Protein AF-A0A3D4PPM3-F1 (afdb_monomer_lite)

Radius of gyration: 25.06 Å; chains: 1; bounding box: 56×30×67 Å

Structure (mmCIF, N/CA/C/O backbone):
data_AF-A0A3D4PPM3-F1
#
_entry.id   AF-A0A3D4PPM3-F1
#
loop_
_atom_site.group_PDB
_atom_site.id
_atom_site.type_symbol
_atom_site.label_atom_id
_atom_site.label_alt_id
_atom_site.label_comp_id
_atom_site.label_asym_id
_atom_site.label_entity_id
_atom_site.label_seq_id
_atom_site.pdbx_PDB_ins_code
_atom_site.Cartn_x
_atom_site.Cartn_y
_atom_site.Cartn_z
_atom_site.occupancy
_atom_site.B_iso_or_equiv
_atom_site.auth_seq_id
_atom_site.auth_comp_id
_atom_site.auth_asym_id
_atom_site.auth_atom_id
_atom_site.pdbx_PDB_model_num
ATOM 1 N N . MET A 1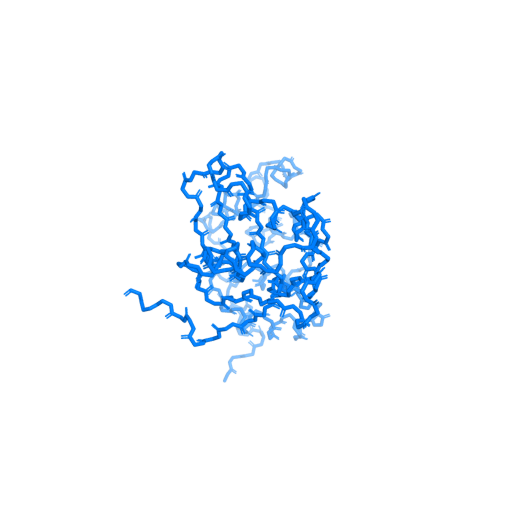 1 ? 7.663 2.655 31.058 1.00 52.50 1 MET A N 1
ATOM 2 C CA . MET A 1 1 ? 6.931 2.213 29.851 1.00 52.50 1 MET A CA 1
ATOM 3 C C . MET A 1 1 ? 5.603 1.652 30.307 1.00 52.50 1 MET A C 1
ATOM 5 O O . MET A 1 1 ? 5.653 0.804 31.192 1.00 52.50 1 MET A O 1
ATOM 9 N N . PRO A 1 2 ? 4.473 2.110 29.750 1.00 63.34 2 PRO A N 1
ATOM 10 C CA . PRO A 1 2 ? 3.166 1.651 30.188 1.00 63.34 2 PRO A CA 1
ATOM 11 C C . PRO A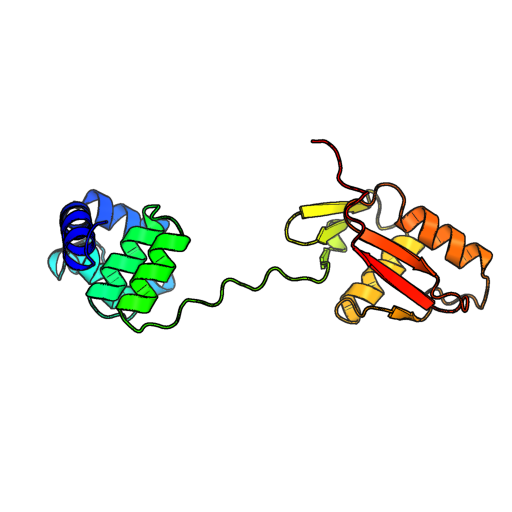 1 2 ? 2.948 0.165 29.858 1.00 63.34 2 PRO A C 1
ATOM 13 O O . PRO A 1 2 ? 3.463 -0.378 28.866 1.00 63.34 2 PRO A O 1
ATOM 16 N N . THR A 1 3 ? 2.237 -0.507 30.752 1.00 76.88 3 THR A N 1
ATOM 17 C CA . THR A 1 3 ? 1.795 -1.898 30.667 1.00 76.88 3 THR A CA 1
ATOM 18 C C . THR A 1 3 ? 0.697 -2.057 29.611 1.00 76.88 3 THR A C 1
ATOM 20 O O . THR A 1 3 ? 0.128 -1.083 29.126 1.00 76.88 3 THR A O 1
ATOM 23 N N . LEU A 1 4 ? 0.412 -3.303 29.208 1.00 73.12 4 LEU A N 1
ATOM 24 C CA . LEU A 1 4 ? -0.708 -3.581 28.297 1.00 73.12 4 LEU A CA 1
ATOM 25 C C . LEU A 1 4 ? -2.030 -3.088 28.905 1.00 73.12 4 LEU A C 1
ATOM 27 O O . LEU A 1 4 ? -2.843 -2.515 28.196 1.00 73.12 4 LEU A O 1
ATOM 31 N N . GLU A 1 5 ? -2.209 -3.265 30.214 1.00 77.19 5 GLU A N 1
ATOM 32 C CA . GLU A 1 5 ? -3.409 -2.836 30.931 1.00 77.19 5 GLU A CA 1
ATOM 33 C C . GLU A 1 5 ? -3.572 -1.314 30.936 1.00 77.19 5 GLU A C 1
ATOM 35 O O . GLU A 1 5 ? -4.668 -0.836 30.675 1.00 77.19 5 GLU A O 1
ATOM 40 N N . GLU A 1 6 ? -2.495 -0.551 31.145 1.00 77.94 6 GLU A N 1
ATOM 41 C CA . GLU A 1 6 ? -2.535 0.920 31.102 1.00 77.94 6 GLU A CA 1
ATOM 42 C C . GLU A 1 6 ? -2.904 1.446 29.708 1.00 77.94 6 GLU A C 1
ATOM 44 O O . GLU A 1 6 ? -3.752 2.327 29.594 1.00 77.94 6 GLU A O 1
ATOM 49 N N . ILE A 1 7 ? -2.340 0.854 28.648 1.00 71.12 7 ILE A N 1
ATOM 50 C CA . ILE A 1 7 ? -2.643 1.223 27.254 1.00 71.12 7 ILE A CA 1
ATOM 51 C C . ILE A 1 7 ? -4.093 0.861 26.905 1.00 71.12 7 ILE A C 1
ATOM 53 O O . ILE A 1 7 ? -4.840 1.683 26.375 1.00 71.12 7 ILE A O 1
ATOM 57 N N . LEU A 1 8 ? -4.525 -0.363 27.231 1.00 76.69 8 LEU A N 1
ATOM 58 C CA . LEU A 1 8 ? -5.908 -0.787 27.011 1.00 76.69 8 LEU A CA 1
ATOM 59 C C . LEU A 1 8 ? -6.885 0.099 27.788 1.00 76.69 8 LEU A C 1
ATOM 61 O O . LEU A 1 8 ? -7.959 0.411 27.279 1.00 76.69 8 LEU A O 1
ATOM 65 N N . TRP A 1 9 ? -6.520 0.526 28.996 1.00 77.81 9 TRP A N 1
ATOM 66 C CA . TRP A 1 9 ? -7.350 1.383 29.829 1.00 77.81 9 TRP A CA 1
ATOM 67 C C . TRP A 1 9 ? -7.496 2.799 29.271 1.00 77.81 9 TRP A C 1
ATOM 69 O O . TRP A 1 9 ? -8.619 3.294 29.164 1.00 77.81 9 TRP A O 1
ATOM 79 N N . GLU A 1 10 ? -6.393 3.416 28.846 1.00 78.62 10 GLU A N 1
ATOM 80 C CA . GLU A 1 10 ? -6.385 4.745 28.228 1.00 78.62 10 GLU A CA 1
ATOM 81 C C . GLU A 1 10 ? -7.255 4.781 26.963 1.00 78.62 10 GLU A C 1
ATOM 83 O O . GLU A 1 10 ? -8.150 5.621 26.823 1.00 78.62 10 GLU A O 1
ATOM 88 N N . HIS A 1 11 ? -7.064 3.813 26.065 1.00 75.06 11 HIS A N 1
ATOM 89 C CA . HIS A 1 11 ? -7.812 3.763 24.812 1.00 75.06 11 HIS A CA 1
ATOM 90 C C . HIS A 1 11 ? -9.283 3.378 25.011 1.00 75.06 11 HIS A C 1
ATOM 92 O O . HIS A 1 11 ? -10.157 3.882 24.302 1.00 75.06 11 HIS A O 1
ATOM 98 N N . ARG A 1 12 ? -9.600 2.553 26.015 1.00 70.75 12 ARG A N 1
ATOM 99 C CA . ARG A 1 12 ? -10.981 2.148 26.306 1.00 70.75 12 ARG A CA 1
ATOM 100 C C . ARG A 1 12 ? -11.887 3.331 26.633 1.00 70.75 12 ARG A C 1
ATOM 102 O O . ARG A 1 12 ? -13.048 3.302 26.232 1.00 70.75 12 ARG A O 1
ATOM 109 N N . TYR A 1 13 ? -11.394 4.357 27.325 1.00 74.25 13 TYR A N 1
ATOM 110 C CA . TYR A 1 13 ? -12.193 5.558 27.591 1.00 74.25 13 TYR A CA 1
ATOM 111 C C . TYR A 1 13 ? -12.474 6.363 26.326 1.00 74.25 13 TYR A C 1
ATOM 113 O O . TYR A 1 13 ? -13.606 6.794 26.114 1.00 74.25 13 TYR A O 1
ATOM 121 N N . ARG A 1 14 ? -11.478 6.501 25.446 1.00 75.31 14 ARG A N 1
ATOM 122 C CA . ARG A 1 14 ? -11.623 7.219 24.171 1.00 75.31 14 ARG A CA 1
ATOM 123 C C . ARG A 1 14 ? -12.673 6.583 23.253 1.00 75.31 14 ARG A C 1
ATOM 125 O O . ARG A 1 14 ? -13.369 7.277 22.516 1.00 75.31 14 ARG A O 1
ATOM 132 N N . PHE A 1 15 ? -12.837 5.265 23.331 1.00 81.94 15 PHE A N 1
ATOM 133 C CA . PHE A 1 15 ? -13.797 4.517 22.515 1.00 81.94 15 PHE A CA 1
ATOM 134 C C . PHE A 1 15 ? -15.213 4.429 23.112 1.00 81.94 15 PHE A C 1
ATOM 136 O O . PHE A 1 15 ? -16.078 3.769 22.533 1.00 81.94 15 PHE A O 1
ATOM 143 N N . GLN A 1 16 ? -15.492 5.105 24.231 1.00 80.00 16 GLN A N 1
ATOM 144 C CA . GLN A 1 16 ? -16.856 5.250 24.765 1.00 80.00 16 GLN A CA 1
ATOM 145 C C . GLN A 1 16 ? -17.619 6.449 24.186 1.00 80.00 16 GLN A C 1
ATOM 147 O O . GLN A 1 16 ? -18.813 6.578 24.446 1.00 80.00 16 GLN A O 1
ATOM 152 N N . ASP A 1 17 ? -16.952 7.313 23.421 1.00 84.25 17 ASP A N 1
ATOM 153 C CA . ASP A 1 17 ? -17.554 8.487 22.787 1.00 84.25 17 ASP A CA 1
ATOM 154 C C . ASP A 1 17 ? -18.359 8.097 21.523 1.00 84.25 17 ASP A C 1
ATOM 156 O O . ASP A 1 17 ? -17.816 7.404 20.652 1.00 84.25 17 ASP A O 1
ATOM 160 N N . PRO A 1 18 ? -19.629 8.538 21.372 1.00 86.75 18 PRO A N 1
ATOM 161 C CA . PRO A 1 18 ? -20.399 8.356 20.139 1.00 86.75 18 PRO A CA 1
ATOM 162 C C . PRO A 1 18 ? -19.710 8.888 18.873 1.00 86.75 18 PRO A C 1
ATOM 164 O O . PRO A 1 18 ? -19.947 8.359 17.782 1.00 86.75 18 PRO A O 1
ATOM 167 N N . ALA A 1 19 ? -18.852 9.907 18.996 1.00 87.75 19 ALA A N 1
ATOM 168 C CA . ALA A 1 19 ? -18.090 10.423 17.860 1.00 87.75 19 ALA A CA 1
ATOM 169 C C . ALA A 1 19 ? -17.120 9.364 17.310 1.00 87.75 19 ALA A C 1
ATOM 171 O O . ALA A 1 19 ? -17.094 9.124 16.103 1.00 87.75 19 ALA A O 1
ATOM 172 N N . SER A 1 20 ? -16.414 8.651 18.195 1.00 87.69 20 SER A N 1
ATOM 173 C CA . SER A 1 20 ? -15.528 7.541 17.824 1.00 87.69 20 SER A CA 1
ATOM 174 C C . SER A 1 20 ? -16.290 6.416 17.115 1.00 87.69 20 SER A C 1
ATOM 176 O O . SER A 1 20 ? -15.800 5.865 16.133 1.00 87.69 20 SER A O 1
ATOM 178 N N . ALA A 1 21 ? -17.508 6.093 17.565 1.00 89.75 21 ALA A N 1
ATOM 179 C CA . ALA A 1 21 ? -18.346 5.081 16.916 1.00 89.75 21 ALA A CA 1
ATOM 180 C C . ALA A 1 21 ? -18.790 5.495 15.512 1.00 89.75 21 ALA A C 1
ATOM 182 O O . ALA A 1 21 ? -18.781 4.672 14.598 1.00 89.75 21 ALA A O 1
ATOM 183 N N . SER A 1 22 ? -19.150 6.769 15.344 1.00 90.31 22 SER A N 1
ATOM 184 C CA . SER A 1 22 ? -19.522 7.320 14.042 1.00 90.31 22 SER A CA 1
ATOM 185 C C . SER A 1 22 ? -18.343 7.262 13.078 1.00 90.31 22 SER A C 1
ATOM 187 O O . SER A 1 22 ? -18.503 6.750 11.976 1.00 90.31 22 SER A O 1
ATOM 189 N N . GLN A 1 23 ? -17.155 7.682 13.524 1.00 89.75 23 GLN A N 1
ATOM 190 C CA . GLN A 1 23 ? -15.938 7.640 12.716 1.00 89.75 23 GLN A CA 1
ATOM 191 C C . GLN A 1 23 ? -15.585 6.211 12.285 1.00 89.75 23 GLN A C 1
ATOM 193 O O . GLN A 1 23 ? -15.376 5.961 11.102 1.00 89.75 23 GLN A O 1
ATOM 198 N N . VAL A 1 24 ? -15.601 5.253 13.219 1.00 90.69 24 VAL A N 1
ATOM 199 C CA . VAL A 1 24 ? -15.378 3.833 12.907 1.00 90.69 24 VAL A CA 1
ATOM 200 C C . VAL A 1 24 ? -16.346 3.345 11.836 1.00 90.69 24 VAL A C 1
ATOM 202 O O . VAL A 1 24 ? -15.931 2.711 10.870 1.00 90.69 24 VAL A O 1
ATOM 205 N N . TRP A 1 25 ? -17.631 3.658 11.990 1.00 91.56 25 TRP A N 1
ATOM 206 C CA . TRP A 1 25 ? -18.668 3.225 11.062 1.00 91.56 25 TRP A CA 1
ATOM 207 C C . TRP A 1 25 ? -18.499 3.821 9.666 1.00 91.56 25 TRP A C 1
ATOM 209 O O . TRP A 1 25 ? -18.731 3.140 8.668 1.00 91.56 25 TRP A O 1
ATOM 219 N N . THR A 1 26 ? -18.125 5.094 9.569 1.00 90.19 26 THR A N 1
ATOM 220 C CA . THR A 1 26 ? -18.037 5.786 8.282 1.00 90.19 26 THR A CA 1
ATOM 221 C C . THR A 1 26 ? -16.720 5.539 7.561 1.00 90.19 26 THR A C 1
ATOM 223 O O . THR A 1 26 ? -16.749 5.360 6.345 1.00 90.19 26 THR A O 1
ATOM 226 N N . GLU A 1 27 ? -15.602 5.530 8.289 1.00 90.00 27 GLU A N 1
ATOM 227 C CA . GLU A 1 27 ? -14.247 5.574 7.723 1.00 90.00 27 GLU A CA 1
ATOM 228 C C . GLU A 1 27 ? -13.546 4.214 7.711 1.00 90.00 27 GLU A C 1
ATOM 230 O O . GLU A 1 27 ? -12.781 3.943 6.789 1.00 90.00 27 GLU A O 1
ATOM 235 N N . PHE A 1 28 ? -13.797 3.356 8.704 1.00 90.19 28 PHE A N 1
ATOM 236 C CA . PHE A 1 28 ? -12.995 2.141 8.908 1.00 90.19 28 PHE A CA 1
ATOM 237 C C . PHE A 1 28 ? -13.743 0.836 8.614 1.00 90.19 28 PHE A C 1
ATOM 239 O O . PHE A 1 28 ? -13.119 -0.213 8.429 1.00 90.19 28 PHE A O 1
ATOM 246 N N . LEU A 1 29 ? -15.076 0.879 8.563 1.00 90.19 29 LEU A N 1
ATOM 247 C CA . LEU A 1 29 ? -15.888 -0.251 8.123 1.00 90.19 29 LEU A CA 1
ATOM 248 C C . LEU A 1 29 ? -16.204 -0.153 6.631 1.00 90.19 29 LEU A C 1
ATOM 250 O O . LEU A 1 29 ? -16.649 0.881 6.132 1.00 90.19 29 LEU A O 1
ATOM 254 N N . SER A 1 30 ? -16.021 -1.270 5.936 1.00 90.19 30 SER A N 1
ATOM 255 C CA . SER A 1 30 ? -16.448 -1.444 4.549 1.00 90.19 30 SER A CA 1
ATOM 256 C C . SER A 1 30 ? -17.974 -1.495 4.424 1.00 90.19 30 SER A C 1
ATOM 258 O O . SER A 1 30 ? -18.687 -1.773 5.391 1.00 90.19 30 SER A O 1
ATOM 260 N N . ASP A 1 31 ? -18.484 -1.279 3.209 1.00 86.75 31 ASP A N 1
ATOM 261 C CA . ASP A 1 31 ? -19.916 -1.407 2.906 1.00 86.75 31 ASP A CA 1
ATOM 262 C C . ASP A 1 31 ? -20.466 -2.777 3.317 1.00 86.75 31 ASP A C 1
ATOM 264 O O . ASP A 1 31 ? -21.459 -2.847 4.036 1.00 86.75 31 ASP A O 1
ATOM 268 N N . THR A 1 32 ? -19.753 -3.856 2.987 1.00 88.19 32 THR A N 1
ATOM 269 C CA . THR A 1 32 ? -20.137 -5.227 3.350 1.00 88.19 32 THR A CA 1
ATOM 270 C C . THR A 1 32 ? -20.205 -5.441 4.865 1.00 88.19 32 THR A C 1
ATOM 272 O O . THR A 1 32 ? -21.102 -6.121 5.367 1.00 88.19 32 THR A O 1
ATOM 275 N N . GLU A 1 33 ? -19.269 -4.870 5.628 1.00 90.50 33 GLU A N 1
ATOM 276 C CA . GLU A 1 33 ? -19.283 -4.970 7.092 1.00 90.50 33 GLU A CA 1
ATOM 277 C C . GLU A 1 33 ? -20.461 -4.201 7.689 1.00 90.50 33 GLU A C 1
ATOM 279 O O . GLU A 1 33 ? -21.130 -4.718 8.583 1.00 90.50 33 GLU A O 1
ATOM 284 N N . ARG A 1 34 ? -20.759 -3.005 7.172 1.00 92.06 34 ARG A N 1
ATOM 285 C CA . ARG A 1 34 ? -21.921 -2.215 7.596 1.00 92.06 34 ARG A CA 1
ATOM 286 C C . ARG A 1 34 ? -23.235 -2.918 7.285 1.00 92.06 34 ARG A C 1
ATOM 288 O O . ARG A 1 34 ? -24.087 -3.006 8.162 1.00 92.06 34 ARG A O 1
ATOM 295 N N . GLU A 1 35 ? -23.379 -3.465 6.081 1.00 89.69 35 GLU A N 1
ATOM 296 C CA . GLU A 1 35 ? -24.564 -4.227 5.675 1.00 89.69 35 GLU A CA 1
ATOM 297 C C . GLU A 1 35 ? -24.806 -5.425 6.599 1.00 89.69 35 GLU A C 1
ATOM 299 O O . GLU A 1 35 ? -25.931 -5.647 7.046 1.00 89.69 35 GLU A O 1
ATOM 304 N N . ARG A 1 36 ? -23.745 -6.157 6.958 1.00 92.19 36 ARG A N 1
ATOM 305 C CA . ARG A 1 36 ? -23.825 -7.290 7.889 1.00 92.19 36 ARG A CA 1
ATOM 306 C C . ARG A 1 36 ? -24.209 -6.872 9.310 1.00 92.19 36 ARG A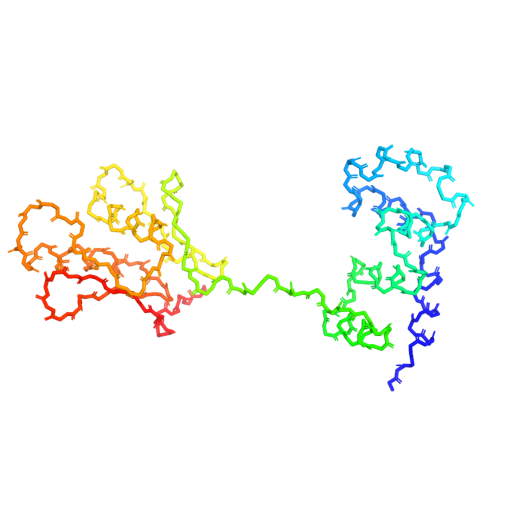 C 1
ATOM 308 O O . ARG A 1 36 ? -24.881 -7.626 10.009 1.00 92.19 36 ARG A O 1
ATOM 315 N N . LEU A 1 37 ? -23.755 -5.702 9.750 1.00 89.75 37 LEU A N 1
ATOM 316 C CA . LEU A 1 37 ? -24.001 -5.179 11.095 1.00 89.75 37 LEU A CA 1
ATOM 317 C C . LEU A 1 37 ? -25.344 -4.447 11.234 1.00 89.75 37 LEU A C 1
ATOM 319 O O . LEU A 1 37 ? -25.810 -4.246 12.356 1.00 89.75 37 LEU A O 1
ATOM 323 N N . GLY A 1 38 ? -25.979 -4.043 10.135 1.00 91.94 38 GLY A N 1
ATOM 324 C CA . GLY A 1 38 ? -27.242 -3.310 10.164 1.00 91.94 38 GLY A CA 1
ATOM 325 C C . GLY A 1 38 ? -27.041 -1.825 10.467 1.00 91.94 38 GLY A C 1
ATOM 326 O O . GLY A 1 38 ? -26.429 -1.112 9.679 1.00 91.94 38 GLY A O 1
ATOM 327 N N . SER A 1 39 ? -27.594 -1.323 11.577 1.00 92.12 39 SER A N 1
ATOM 328 C CA . SER A 1 39 ? -27.575 0.115 11.894 1.00 92.12 39 SER A CA 1
ATOM 329 C C . SER A 1 39 ? -26.544 0.491 12.963 1.00 92.12 39 SER A C 1
ATOM 331 O O . SER A 1 39 ? -26.386 -0.202 13.967 1.00 92.12 39 SER A O 1
ATOM 333 N N . LEU A 1 40 ? -25.884 1.643 12.792 1.00 89.69 40 LEU A N 1
ATOM 334 C CA . LEU A 1 40 ? -24.930 2.169 13.775 1.00 89.69 40 LEU A CA 1
ATOM 335 C C . LEU A 1 40 ? -25.557 2.316 15.169 1.00 89.69 40 LEU A C 1
ATOM 337 O O . LEU A 1 40 ? -24.945 1.933 16.162 1.00 89.69 40 LEU A O 1
ATOM 341 N N . GLU A 1 41 ? -26.770 2.863 15.248 1.00 88.94 41 GLU A N 1
ATOM 342 C CA . GLU A 1 41 ? -27.441 3.143 16.520 1.00 88.94 41 GLU A CA 1
ATOM 343 C C . GLU A 1 41 ? -27.680 1.862 17.331 1.00 88.94 41 GLU A C 1
ATOM 345 O O . GLU A 1 41 ? -27.316 1.791 18.508 1.00 88.94 41 GLU A O 1
ATOM 350 N N . GLU A 1 42 ? -28.200 0.816 16.688 1.00 86.94 42 GLU A N 1
ATOM 351 C CA . GLU A 1 42 ? -28.427 -0.488 17.313 1.00 86.94 42 GLU A CA 1
ATOM 352 C C . GLU A 1 42 ? -27.115 -1.130 17.774 1.00 86.94 42 GLU A C 1
ATOM 354 O O . GLU A 1 42 ? -27.006 -1.643 18.895 1.00 86.94 42 GLU A O 1
ATOM 359 N N . GLN A 1 43 ? -26.081 -1.078 16.934 1.00 87.69 43 GLN A N 1
ATOM 360 C CA . GLN A 1 43 ? -24.798 -1.682 17.269 1.00 87.69 43 GLN A CA 1
ATOM 361 C C . GLN A 1 43 ? -24.090 -0.920 18.392 1.00 87.69 43 GLN A C 1
ATOM 363 O O . GLN A 1 43 ? -23.501 -1.547 19.279 1.00 87.69 43 GLN A O 1
ATOM 368 N N . TYR A 1 44 ? -24.207 0.408 18.419 1.00 87.19 44 TYR A N 1
ATOM 369 C CA . TYR A 1 44 ? -23.623 1.252 19.454 1.00 87.19 44 TYR A CA 1
ATOM 370 C C . TYR A 1 44 ? -24.224 0.983 20.839 1.00 87.19 44 TYR A C 1
ATOM 372 O O . TYR A 1 44 ? -23.491 0.944 21.833 1.00 87.19 44 TYR A O 1
ATOM 380 N N . GLN A 1 45 ? -25.533 0.733 20.937 1.00 84.56 45 GLN A N 1
ATOM 381 C CA . GLN A 1 45 ? -26.144 0.349 22.218 1.00 84.56 45 GLN A CA 1
ATOM 382 C C . GLN A 1 45 ? -25.634 -1.010 22.719 1.00 84.56 45 GLN A C 1
ATOM 384 O O . GLN A 1 45 ? -25.448 -1.198 23.919 1.00 84.56 45 GLN A O 1
ATOM 389 N N . ASN A 1 46 ? -25.296 -1.916 21.803 1.00 80.06 46 ASN A N 1
ATOM 390 C CA . ASN A 1 46 ? -24.898 -3.294 22.093 1.00 80.06 46 ASN A CA 1
ATOM 391 C C . ASN A 1 46 ? -23.384 -3.507 22.307 1.00 80.06 46 ASN A C 1
ATOM 393 O O . ASN A 1 46 ? -22.867 -4.586 22.027 1.00 80.06 46 ASN A O 1
ATOM 397 N N . GLY A 1 47 ? -22.651 -2.499 22.787 1.00 75.56 47 GLY A N 1
ATOM 398 C CA . GLY A 1 47 ? -21.219 -2.648 23.101 1.00 75.56 47 GLY A CA 1
ATOM 399 C C . GLY A 1 47 ? -20.331 -1.458 22.744 1.00 75.56 47 GLY A C 1
ATOM 400 O O . GLY A 1 47 ? -19.106 -1.579 22.823 1.00 75.56 47 GLY A O 1
ATOM 401 N N . LYS A 1 48 ? -20.925 -0.310 22.386 1.00 89.12 48 LYS A N 1
ATOM 402 C CA . LYS A 1 48 ? -20.219 0.926 22.007 1.00 89.12 48 LYS A CA 1
ATOM 403 C C . LYS A 1 48 ? -19.276 0.6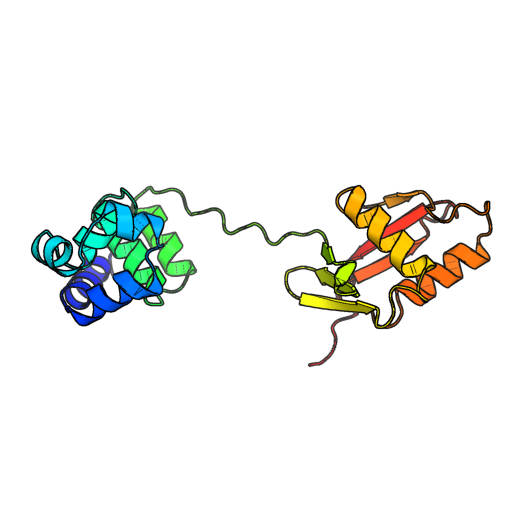88 20.816 1.00 89.12 48 LYS A C 1
ATOM 405 O O . LYS A 1 48 ? -19.446 -0.268 20.062 1.00 89.12 48 LYS A O 1
ATOM 410 N N . THR A 1 49 ? -18.284 1.553 20.632 1.00 90.44 49 THR A N 1
ATOM 411 C CA . THR A 1 49 ? -17.324 1.498 19.515 1.00 90.44 49 THR A CA 1
ATOM 412 C C . THR A 1 49 ? -16.559 0.173 19.453 1.00 90.44 49 THR A C 1
ATOM 414 O O . THR A 1 49 ? -16.446 -0.429 18.388 1.00 90.44 49 THR A O 1
ATOM 417 N N . VAL A 1 50 ? -16.087 -0.333 20.599 1.00 90.56 50 VAL A N 1
ATOM 418 C CA . VAL A 1 50 ? -15.332 -1.599 20.651 1.00 90.56 50 VAL A CA 1
ATOM 419 C C . VAL A 1 50 ? -16.217 -2.782 20.252 1.00 90.56 50 VAL A C 1
ATOM 421 O O . VAL A 1 50 ? -15.787 -3.633 19.482 1.00 90.56 50 VAL A O 1
ATOM 424 N N . GLY A 1 51 ? -17.473 -2.823 20.708 1.00 90.50 51 GLY A N 1
ATOM 425 C CA . GLY A 1 51 ? -18.416 -3.884 20.344 1.00 90.50 51 GLY A CA 1
ATOM 426 C C . GLY A 1 51 ? -18.845 -3.854 18.875 1.00 90.50 51 GLY A C 1
ATOM 427 O O . GLY A 1 51 ? -19.129 -4.907 18.302 1.00 90.50 51 GLY A O 1
ATOM 428 N N . ILE A 1 52 ? -18.879 -2.673 18.248 1.00 92.25 52 ILE A N 1
ATOM 429 C CA . ILE A 1 52 ? -19.040 -2.549 16.791 1.00 92.25 52 ILE A CA 1
ATOM 430 C C . ILE A 1 52 ? -17.853 -3.226 16.094 1.00 92.25 52 ILE A C 1
ATOM 432 O O . ILE A 1 52 ? -18.059 -4.113 15.269 1.00 92.25 52 ILE A O 1
ATOM 436 N N . TRP A 1 53 ? -16.623 -2.879 16.484 1.00 93.81 53 TRP A N 1
ATOM 437 C CA . TRP A 1 53 ? -15.407 -3.420 15.872 1.00 93.81 53 TRP A CA 1
ATOM 438 C C . TRP A 1 53 ? -15.263 -4.935 16.044 1.00 93.81 53 TRP A C 1
ATOM 440 O O . TRP A 1 53 ? -14.995 -5.641 15.075 1.00 93.81 53 TRP A O 1
ATOM 450 N N . MET A 1 54 ? -15.508 -5.449 17.255 1.00 94.00 54 MET A N 1
ATOM 451 C CA . MET A 1 54 ? -15.468 -6.887 17.548 1.00 94.00 54 MET A CA 1
ATOM 452 C C . MET A 1 54 ? -16.368 -7.684 16.605 1.00 94.00 54 MET A C 1
ATOM 454 O O . MET A 1 54 ? -15.954 -8.709 16.076 1.00 94.00 54 MET A O 1
ATOM 458 N N . ARG A 1 55 ? -17.596 -7.208 16.368 1.00 92.50 55 ARG A N 1
ATOM 459 C CA . ARG A 1 55 ? -18.534 -7.881 15.463 1.00 92.50 55 ARG A CA 1
ATOM 460 C C . ARG A 1 55 ? -18.141 -7.694 14.005 1.00 92.50 55 ARG A C 1
ATOM 462 O O . ARG A 1 55 ? -18.207 -8.655 13.249 1.00 92.50 55 ARG A O 1
ATOM 469 N N . ALA A 1 56 ? -17.691 -6.499 13.627 1.00 91.88 56 ALA A N 1
ATOM 470 C CA . ALA A 1 56 ? -17.282 -6.184 12.262 1.00 91.88 56 ALA A CA 1
ATOM 471 C C . ALA A 1 56 ? -16.083 -7.016 11.787 1.00 91.88 56 ALA A C 1
ATOM 473 O O . ALA A 1 56 ? -16.100 -7.509 10.663 1.00 91.88 56 ALA A O 1
ATOM 474 N N . LYS A 1 57 ? -15.071 -7.191 12.644 1.00 90.38 57 LYS A N 1
ATOM 475 C CA . LYS A 1 57 ? -13.822 -7.896 12.318 1.00 90.38 57 LYS A CA 1
ATOM 476 C C . LYS A 1 57 ? -13.756 -9.324 12.866 1.00 90.38 57 LYS A C 1
ATOM 478 O O . LYS A 1 57 ? -12.789 -10.020 12.591 1.00 90.38 57 LYS A O 1
ATOM 483 N N . GLU A 1 58 ? -14.766 -9.746 13.628 1.00 91.88 58 GLU A N 1
ATOM 484 C CA . GLU A 1 58 ? -14.835 -11.066 14.278 1.00 91.88 58 GLU A CA 1
ATOM 485 C C . GLU A 1 58 ? -13.634 -11.351 15.192 1.00 91.88 58 GLU A C 1
ATOM 487 O O . GLU A 1 58 ? -13.081 -12.447 15.226 1.00 91.88 58 GLU A O 1
ATOM 492 N N . VAL A 1 59 ? -13.238 -10.332 15.954 1.00 92.56 59 VAL A N 1
ATOM 493 C CA . VAL A 1 59 ? -12.083 -10.367 16.860 1.00 92.56 59 VAL A CA 1
ATOM 494 C C . VAL A 1 59 ? -12.513 -10.272 18.318 1.00 92.56 59 VAL A C 1
ATOM 496 O O . VAL A 1 59 ? -13.568 -9.718 18.651 1.00 92.56 59 VAL A O 1
ATOM 499 N N . GLU A 1 60 ? -11.679 -10.776 19.222 1.00 93.38 60 GLU A N 1
ATOM 500 C CA . GLU A 1 60 ? -11.906 -10.644 20.653 1.00 93.38 60 GLU A CA 1
ATOM 501 C C . GLU A 1 60 ? -11.586 -9.231 21.176 1.00 93.38 60 GLU A C 1
ATOM 503 O O . GLU A 1 60 ? -10.978 -8.391 20.513 1.00 93.38 60 GLU A O 1
ATOM 508 N N . HIS A 1 61 ? -12.046 -8.944 22.395 1.00 90.19 61 HIS A N 1
ATOM 509 C CA . HIS A 1 61 ? -12.132 -7.581 22.926 1.00 90.19 61 HIS A CA 1
ATOM 510 C C . HIS A 1 61 ? -10.793 -6.830 22.967 1.00 90.19 61 HIS A C 1
ATOM 512 O O . HIS A 1 61 ? -10.733 -5.650 22.624 1.00 90.19 61 HIS A O 1
ATOM 518 N N . ASN A 1 62 ? -9.715 -7.499 23.381 1.00 90.88 62 ASN A N 1
ATOM 519 C CA . ASN A 1 62 ? -8.409 -6.855 23.510 1.00 90.88 62 ASN A CA 1
ATOM 520 C C . ASN A 1 62 ? -7.801 -6.539 22.142 1.00 90.88 62 ASN A C 1
ATOM 522 O O . ASN A 1 62 ? -7.290 -5.433 21.956 1.00 90.88 62 ASN A O 1
ATOM 526 N N . LEU A 1 63 ? -7.901 -7.456 21.175 1.00 91.44 63 LEU A N 1
ATOM 527 C CA . LEU A 1 63 ? -7.481 -7.182 19.806 1.00 91.44 63 LEU A CA 1
ATOM 528 C C . LEU A 1 63 ? -8.316 -6.071 19.173 1.00 91.44 63 LEU A C 1
ATOM 530 O O . LEU A 1 63 ? -7.744 -5.221 18.497 1.00 91.44 63 LEU A O 1
ATOM 534 N N . ALA A 1 64 ? -9.622 -6.000 19.452 1.00 92.19 64 ALA A N 1
ATOM 535 C CA . ALA A 1 64 ? -10.458 -4.899 18.979 1.00 92.19 64 ALA A CA 1
ATOM 536 C C . ALA A 1 64 ? -9.960 -3.535 19.477 1.00 92.19 64 ALA A C 1
ATOM 538 O O . ALA A 1 64 ? -9.875 -2.594 18.695 1.00 92.19 64 ALA A O 1
ATOM 539 N N . ILE A 1 65 ? -9.583 -3.420 20.756 1.00 91.00 65 ILE A N 1
ATOM 540 C CA . ILE A 1 65 ? -9.024 -2.173 21.303 1.00 91.00 65 ILE A CA 1
ATOM 541 C C . ILE A 1 65 ? -7.693 -1.831 20.628 1.00 91.00 65 ILE A C 1
ATOM 543 O O . ILE A 1 65 ? -7.468 -0.672 20.290 1.00 91.00 65 ILE A O 1
ATOM 547 N N . VAL A 1 66 ? -6.816 -2.817 20.424 1.00 90.88 66 VAL A N 1
ATOM 548 C CA . VAL A 1 66 ? -5.497 -2.606 19.804 1.00 90.88 66 VAL A CA 1
ATOM 549 C C . VAL A 1 66 ? -5.620 -2.216 18.329 1.00 90.88 66 VAL A C 1
ATOM 551 O O . VAL A 1 66 ? -4.935 -1.296 17.889 1.00 90.88 66 VAL A O 1
ATOM 554 N N . GLN A 1 67 ? -6.507 -2.869 17.576 1.00 91.31 67 GLN A N 1
ATOM 555 C CA . GLN A 1 67 ? -6.800 -2.522 16.184 1.00 91.31 67 GLN A CA 1
ATOM 556 C C . GLN A 1 67 ? -7.422 -1.130 16.082 1.00 91.31 67 GLN A C 1
ATOM 558 O O . GLN A 1 67 ? -6.937 -0.315 15.311 1.00 91.31 67 GLN A O 1
ATOM 563 N N . LEU A 1 68 ? -8.411 -0.806 16.921 1.00 90.81 68 LEU A N 1
ATOM 564 C CA . LEU A 1 68 ? -8.964 0.547 16.973 1.00 90.81 68 LEU A CA 1
ATOM 565 C C . LEU A 1 68 ? -7.888 1.579 17.331 1.00 90.81 68 LEU A C 1
ATOM 567 O O . LEU A 1 68 ? -7.801 2.613 16.688 1.00 90.81 68 LEU A O 1
ATOM 571 N N . ALA A 1 69 ? -7.024 1.321 18.314 1.00 89.62 69 ALA A N 1
ATOM 572 C CA . ALA A 1 69 ? -5.938 2.247 18.635 1.00 89.62 69 ALA A CA 1
ATOM 573 C C . ALA A 1 69 ? -5.047 2.521 17.411 1.00 89.62 69 ALA A C 1
ATOM 575 O O . ALA A 1 69 ? -4.697 3.676 17.174 1.00 89.62 69 ALA A O 1
ATOM 576 N N . TYR A 1 70 ? -4.745 1.490 16.618 1.00 89.75 70 TYR A N 1
ATOM 577 C CA . TYR A 1 70 ? -4.011 1.613 15.358 1.00 89.75 70 TYR A CA 1
ATOM 578 C C . TYR A 1 70 ? -4.731 2.479 14.322 1.00 89.75 70 TYR A C 1
ATOM 580 O O . TYR A 1 70 ? -4.135 3.447 13.852 1.00 89.75 70 TYR A O 1
ATOM 588 N N . GLU A 1 71 ? -6.017 2.235 14.059 1.00 89.12 71 GLU A N 1
ATOM 589 C CA . GLU A 1 71 ? -6.813 3.067 13.135 1.00 89.12 71 GLU A CA 1
ATOM 590 C C . GLU A 1 71 ? -6.886 4.538 13.580 1.00 89.12 71 GLU A C 1
ATOM 592 O O . GLU A 1 71 ? -6.890 5.460 12.769 1.00 89.12 71 GLU A O 1
ATOM 597 N N . PHE A 1 72 ? -6.873 4.782 14.893 1.00 84.69 72 PHE A N 1
ATOM 598 C CA . PHE A 1 72 ? -6.858 6.124 15.479 1.00 84.69 72 PHE A CA 1
ATOM 599 C C . PHE A 1 72 ? -5.445 6.722 15.641 1.00 84.69 72 PHE A C 1
ATOM 601 O O . PHE A 1 72 ? -5.286 7.751 16.312 1.00 84.69 72 PHE A O 1
ATOM 608 N N . GLY A 1 73 ? -4.428 6.115 15.021 1.00 84.12 73 GLY A N 1
ATOM 609 C CA . GLY A 1 73 ? -3.084 6.676 14.877 1.00 84.12 73 GLY A CA 1
ATOM 610 C C . GLY A 1 73 ? -2.026 6.138 15.842 1.00 84.12 73 GLY A C 1
ATOM 611 O O . GLY A 1 73 ? -0.991 6.786 16.016 1.00 84.12 73 GLY A O 1
ATOM 612 N N . LEU A 1 74 ? -2.243 4.986 16.486 1.00 83.94 74 LEU A N 1
ATOM 613 C CA . LEU A 1 74 ? -1.178 4.313 17.237 1.00 83.94 74 LEU A CA 1
ATOM 614 C C . LEU A 1 74 ? -0.025 3.957 16.276 1.00 83.94 74 LEU A C 1
ATOM 616 O O . LEU A 1 74 ? -0.272 3.348 15.234 1.00 83.94 74 LEU A O 1
ATOM 620 N N . PRO A 1 75 ? 1.241 4.273 16.603 1.00 84.50 75 PRO A N 1
ATOM 621 C CA . PRO A 1 75 ? 2.363 3.943 15.733 1.00 84.50 75 PRO A CA 1
ATOM 622 C C . PRO A 1 75 ? 2.475 2.436 15.467 1.00 84.50 75 PRO A C 1
ATOM 624 O O . PRO A 1 75 ? 2.352 1.623 16.386 1.00 84.50 75 PRO A O 1
ATOM 627 N N . THR A 1 76 ? 2.823 2.058 14.234 1.00 82.69 76 THR A N 1
ATOM 628 C CA . THR A 1 76 ? 2.943 0.652 13.803 1.00 82.69 76 THR A CA 1
ATOM 629 C C . THR A 1 76 ? 3.847 -0.188 14.711 1.00 82.69 76 THR A C 1
ATOM 631 O O . THR A 1 76 ? 3.504 -1.310 15.081 1.00 82.69 76 THR A O 1
ATOM 634 N N . ALA A 1 77 ? 4.981 0.367 15.154 1.00 80.75 77 ALA A N 1
ATOM 635 C CA . ALA A 1 77 ? 5.895 -0.328 16.063 1.00 80.75 77 ALA A CA 1
ATOM 636 C C . ALA A 1 77 ? 5.237 -0.687 17.409 1.00 80.75 77 ALA A C 1
ATOM 638 O O . ALA A 1 77 ? 5.517 -1.742 17.985 1.00 80.75 77 ALA A O 1
ATOM 639 N N . GLU A 1 78 ? 4.353 0.176 17.914 1.00 85.62 78 GLU A N 1
ATOM 640 C CA . GLU A 1 78 ? 3.625 -0.064 19.155 1.00 85.62 78 GLU A CA 1
ATOM 641 C C . GLU A 1 78 ? 2.461 -1.036 18.946 1.00 85.62 78 GLU A C 1
ATOM 643 O O . GLU A 1 78 ? 2.302 -1.960 19.745 1.00 85.62 78 GLU A O 1
ATOM 648 N N . TYR A 1 79 ? 1.739 -0.921 17.829 1.00 88.19 79 TYR A N 1
ATOM 649 C CA . TYR A 1 79 ? 0.729 -1.892 17.405 1.00 88.19 79 TYR A CA 1
ATOM 650 C C . TYR A 1 79 ? 1.299 -3.320 17.338 1.00 88.19 79 TYR A C 1
ATOM 652 O O . TYR A 1 79 ? 0.804 -4.219 18.022 1.00 88.19 79 TYR A O 1
ATOM 660 N N . HIS A 1 80 ? 2.419 -3.524 16.635 1.00 88.31 80 HIS A N 1
ATOM 661 C CA . HIS A 1 80 ? 3.099 -4.825 16.549 1.00 88.31 80 HIS A CA 1
ATOM 662 C C . HIS A 1 80 ? 3.527 -5.352 17.922 1.00 88.31 80 HIS A C 1
ATOM 664 O O . HIS A 1 80 ? 3.408 -6.547 18.213 1.00 88.31 80 HIS A O 1
ATOM 670 N N . ARG A 1 81 ? 3.997 -4.462 18.805 1.00 87.38 81 ARG A N 1
ATOM 671 C CA . ARG A 1 81 ? 4.360 -4.830 20.177 1.00 87.38 81 ARG A CA 1
ATOM 672 C C . ARG A 1 81 ? 3.151 -5.339 20.961 1.00 87.38 81 ARG A C 1
ATOM 674 O O . ARG A 1 81 ? 3.293 -6.293 21.726 1.00 87.38 81 ARG A O 1
ATOM 681 N N . LEU A 1 82 ? 1.991 -4.699 20.815 1.00 89.44 82 LEU A N 1
ATOM 682 C CA . LEU A 1 82 ? 0.760 -5.085 21.505 1.00 89.44 82 LEU A CA 1
ATOM 683 C C . LEU A 1 82 ? 0.200 -6.400 20.964 1.00 89.44 82 LEU A C 1
ATOM 685 O O . LEU A 1 82 ? -0.113 -7.275 21.767 1.00 89.44 82 LEU A O 1
ATOM 689 N N . LEU A 1 83 ? 0.182 -6.597 19.643 1.00 90.69 83 LEU A N 1
ATOM 690 C CA . LEU A 1 83 ? -0.211 -7.876 19.040 1.00 90.69 83 LEU A CA 1
ATOM 691 C C . LEU A 1 83 ? 0.641 -9.036 19.552 1.00 90.69 83 LEU A C 1
ATOM 693 O O . LEU A 1 83 ? 0.107 -10.059 19.977 1.00 90.69 83 LEU A O 1
ATOM 697 N N . LYS A 1 84 ? 1.965 -8.842 19.624 1.00 89.38 84 LYS A N 1
ATOM 698 C CA . LYS A 1 84 ? 2.881 -9.841 20.184 1.00 89.38 84 LYS A CA 1
ATOM 699 C C . LYS A 1 84 ? 2.562 -10.167 21.645 1.00 89.38 84 LYS A C 1
ATOM 701 O O . LYS A 1 84 ? 2.635 -11.328 22.033 1.00 89.38 84 LYS A O 1
ATOM 706 N N . LYS A 1 85 ? 2.200 -9.169 22.462 1.00 90.12 85 LYS A N 1
ATOM 707 C CA . LYS A 1 85 ? 1.780 -9.393 23.859 1.00 90.12 85 LYS A CA 1
ATOM 708 C C . LYS A 1 85 ? 0.450 -10.138 23.961 1.00 90.12 85 LYS A C 1
ATOM 710 O O . LYS A 1 85 ? 0.278 -10.907 24.899 1.00 90.12 85 LYS A O 1
ATOM 715 N N . LEU A 1 86 ? -0.462 -9.916 23.016 1.00 89.94 86 LEU A N 1
ATOM 716 C CA . LEU A 1 86 ? -1.726 -10.645 22.913 1.00 89.94 86 LEU A CA 1
ATOM 717 C C . LEU A 1 86 ? -1.565 -12.034 22.273 1.00 89.94 86 LEU A C 1
ATOM 719 O O . LEU A 1 86 ? -2.540 -12.767 22.174 1.00 89.94 86 LEU A O 1
ATOM 723 N N . ASN A 1 87 ? -0.348 -12.416 21.865 1.00 90.50 87 ASN A N 1
ATOM 724 C CA . ASN A 1 87 ? -0.067 -13.655 21.142 1.00 90.50 87 ASN A CA 1
ATOM 725 C C . ASN A 1 87 ? -0.846 -13.773 19.814 1.00 90.50 87 ASN A C 1
ATOM 727 O O . ASN A 1 87 ? -1.161 -14.876 19.368 1.00 90.50 87 ASN A O 1
ATOM 731 N N . HIS A 1 88 ? -1.137 -12.630 19.184 1.00 86.75 88 HIS A N 1
ATOM 732 C CA . HIS A 1 88 ? -1.723 -12.563 17.850 1.00 86.75 88 HIS A CA 1
ATOM 733 C C . HIS A 1 88 ? -0.639 -12.468 16.777 1.00 86.75 88 HIS A C 1
ATOM 735 O O . HIS A 1 88 ? 0.409 -11.852 17.014 1.00 86.75 88 HIS A O 1
ATOM 741 N N . PRO A 1 89 ? -0.880 -13.054 15.590 1.00 83.50 89 PRO A N 1
ATOM 742 C CA . PRO A 1 89 ? 0.008 -12.866 14.460 1.00 83.50 89 PRO A CA 1
ATOM 743 C C . PRO A 1 89 ? 0.084 -11.375 14.139 1.00 83.50 89 PRO A C 1
ATOM 745 O O . PRO A 1 89 ? -0.928 -10.674 14.102 1.00 83.50 89 PRO A O 1
ATOM 748 N N . ILE A 1 90 ? 1.303 -10.893 13.932 1.00 81.50 90 ILE A N 1
ATOM 749 C CA . ILE A 1 90 ? 1.515 -9.567 13.367 1.00 81.50 90 ILE A CA 1
ATOM 750 C C . ILE A 1 90 ? 1.059 -9.673 11.907 1.00 81.50 90 ILE A C 1
ATOM 752 O O . ILE A 1 90 ? 1.546 -10.585 11.232 1.00 81.50 90 ILE A O 1
ATOM 756 N N . PRO A 1 91 ? 0.122 -8.827 11.427 1.00 72.62 91 PRO A N 1
ATOM 757 C CA . PRO A 1 91 ? -0.207 -8.773 10.014 1.00 72.62 91 PRO A CA 1
ATOM 758 C C . PRO A 1 91 ? 1.102 -8.650 9.252 1.00 72.62 91 PRO A C 1
ATOM 760 O O . PRO A 1 91 ? 1.907 -7.772 9.565 1.00 72.62 91 PRO A O 1
ATOM 763 N N . GLU A 1 92 ? 1.355 -9.561 8.317 1.00 60.09 92 GLU A N 1
ATOM 764 C CA . GLU A 1 92 ? 2.466 -9.377 7.398 1.00 60.09 92 GLU A CA 1
ATOM 765 C C . GLU A 1 92 ? 2.180 -8.055 6.686 1.00 60.09 92 GLU A C 1
ATOM 767 O O . GLU A 1 92 ? 1.245 -7.972 5.887 1.00 60.09 92 GLU A O 1
ATOM 772 N N . GLU A 1 93 ? 2.911 -6.988 7.040 1.00 57.12 93 GLU A N 1
ATOM 773 C CA . GLU A 1 93 ? 2.928 -5.792 6.206 1.00 57.12 93 GLU A CA 1
ATOM 774 C C . GLU A 1 93 ? 3.161 -6.295 4.782 1.00 57.12 93 GLU A C 1
ATOM 776 O O . GLU A 1 93 ? 4.031 -7.163 4.616 1.00 57.12 93 GLU A O 1
ATOM 781 N N . PRO A 1 94 ? 2.386 -5.832 3.780 1.00 47.00 94 PRO A N 1
ATOM 782 C CA . PRO A 1 94 ? 2.628 -6.228 2.406 1.00 47.00 94 PRO A CA 1
ATOM 783 C C . PRO A 1 94 ? 4.104 -5.977 2.165 1.00 47.00 94 PRO A C 1
ATOM 785 O O . PRO A 1 94 ? 4.568 -4.836 2.234 1.00 47.00 94 PRO A O 1
ATOM 788 N N . THR A 1 95 ? 4.851 -7.070 2.015 1.00 45.50 95 THR A N 1
ATOM 789 C CA . THR A 1 95 ? 6.297 -7.012 1.883 1.00 45.50 95 THR A CA 1
ATOM 790 C C . THR A 1 95 ? 6.518 -6.051 0.731 1.00 45.50 95 THR A C 1
ATOM 792 O O . THR A 1 95 ? 5.903 -6.269 -0.318 1.00 45.50 95 THR A O 1
ATOM 795 N N . PRO A 1 96 ? 7.261 -4.942 0.924 1.00 51.97 96 PRO A N 1
ATOM 796 C CA . PRO A 1 96 ? 7.370 -3.920 -0.101 1.00 51.97 96 PRO A CA 1
ATOM 797 C C . PRO A 1 96 ? 7.764 -4.642 -1.372 1.00 51.97 96 PRO A C 1
ATOM 799 O O . PRO A 1 96 ? 8.796 -5.316 -1.375 1.00 51.97 96 PRO A O 1
ATOM 802 N N . VAL A 1 97 ? 6.887 -4.596 -2.380 1.00 54.19 97 VAL A N 1
ATOM 803 C CA . VAL A 1 97 ? 7.068 -5.367 -3.606 1.00 54.19 97 VAL A CA 1
ATOM 804 C C . VAL A 1 97 ? 8.428 -4.945 -4.144 1.00 54.19 97 VAL A C 1
ATOM 806 O O . VAL A 1 97 ? 8.652 -3.798 -4.533 1.00 54.19 97 VAL A O 1
ATOM 809 N N . LEU A 1 98 ? 9.392 -5.854 -3.989 1.00 70.12 98 LEU A N 1
ATOM 810 C CA . LEU A 1 98 ? 10.805 -5.618 -4.268 1.00 70.12 98 LEU A CA 1
ATOM 811 C C . LEU A 1 98 ? 11.077 -5.620 -5.769 1.00 70.12 98 LEU A C 1
ATOM 813 O O . LEU A 1 98 ? 12.221 -5.413 -6.179 1.00 70.12 98 LEU A O 1
ATOM 817 N N . THR A 1 99 ? 10.039 -5.887 -6.553 1.00 84.12 99 THR A N 1
ATOM 818 C CA . THR A 1 99 ? 10.004 -5.839 -7.997 1.00 84.12 99 THR A CA 1
ATOM 819 C C . THR A 1 99 ? 9.286 -4.567 -8.456 1.00 84.12 99 THR A C 1
ATOM 821 O O . THR A 1 99 ? 8.416 -4.041 -7.758 1.00 84.12 99 THR A O 1
ATOM 824 N N . PRO A 1 100 ? 9.670 -4.009 -9.609 1.00 91.25 100 PRO A N 1
ATOM 825 C CA . PRO A 1 100 ? 8.957 -2.876 -10.181 1.00 91.25 100 PRO A CA 1
ATOM 826 C C . PRO A 1 100 ? 7.536 -3.253 -10.638 1.00 91.25 100 PRO A C 1
ATOM 828 O O . PRO A 1 100 ? 7.132 -4.413 -10.612 1.00 91.25 100 PRO A O 1
ATOM 831 N N . THR A 1 101 ? 6.759 -2.254 -11.047 1.00 92.81 101 THR A N 1
ATOM 832 C CA . THR A 1 101 ? 5.416 -2.425 -11.616 1.00 92.81 101 THR A CA 1
ATOM 833 C C . THR A 1 101 ? 5.240 -1.461 -12.776 1.00 92.81 101 THR A C 1
ATOM 835 O O . THR A 1 101 ? 5.372 -0.243 -12.606 1.00 92.81 101 THR A O 1
ATOM 838 N N . TRP A 1 102 ? 4.943 -1.988 -13.959 1.00 94.31 102 TRP A N 1
ATOM 839 C CA . TRP A 1 102 ? 4.716 -1.206 -15.166 1.00 94.31 102 TRP A CA 1
ATOM 840 C C . TRP A 1 102 ? 3.226 -1.115 -15.488 1.00 94.31 102 TRP A C 1
ATOM 842 O O . TRP A 1 102 ? 2.549 -2.113 -15.709 1.00 94.31 102 TRP A O 1
ATOM 852 N N . ASN A 1 103 ? 2.712 0.110 -15.575 1.00 92.31 103 ASN A N 1
ATOM 853 C CA . ASN A 1 103 ? 1.365 0.375 -16.057 1.00 92.31 103 ASN A CA 1
ATOM 854 C C . ASN A 1 103 ? 1.438 0.960 -17.470 1.00 92.31 103 ASN A C 1
ATOM 856 O O . ASN A 1 103 ? 1.717 2.151 -17.645 1.00 92.31 103 ASN A O 1
ATOM 860 N N . ARG A 1 104 ? 1.163 0.120 -18.474 1.00 91.81 104 ARG A N 1
ATOM 861 C CA . ARG A 1 104 ? 1.175 0.511 -19.890 1.00 91.81 104 ARG A CA 1
ATOM 862 C C . ARG A 1 104 ? 0.177 1.627 -20.197 1.00 91.81 104 ARG A C 1
ATOM 864 O O . ARG A 1 104 ? 0.540 2.574 -20.889 1.00 91.81 104 ARG A O 1
ATOM 871 N N . ASP A 1 105 ? -1.045 1.530 -19.679 1.00 89.44 105 ASP A N 1
ATOM 872 C CA . ASP A 1 105 ? -2.130 2.473 -19.989 1.00 89.44 105 ASP A CA 1
ATOM 873 C C . ASP A 1 105 ? -1.823 3.882 -19.480 1.00 89.44 105 ASP A C 1
ATOM 875 O O . ASP A 1 105 ? -2.120 4.879 -20.138 1.00 89.44 105 ASP A O 1
ATOM 879 N N . ARG A 1 106 ? -1.167 3.967 -18.320 1.00 89.44 106 ARG A N 1
ATOM 880 C CA . ARG A 1 106 ? -0.712 5.229 -17.726 1.00 89.44 106 ARG A CA 1
ATOM 881 C C . ARG A 1 106 ? 0.676 5.647 -18.205 1.00 89.44 106 ARG A C 1
ATOM 883 O O . ARG A 1 106 ? 1.075 6.788 -17.987 1.00 89.44 106 ARG A O 1
ATOM 890 N N . GLY A 1 107 ? 1.422 4.742 -18.835 1.00 92.12 107 GLY A N 1
ATOM 891 C CA . GLY A 1 107 ? 2.817 4.953 -19.197 1.00 92.12 107 GLY A CA 1
ATOM 892 C C . GLY A 1 107 ? 3.704 5.197 -17.974 1.00 92.12 107 GLY A C 1
ATOM 893 O O . GLY A 1 107 ? 4.606 6.033 -18.029 1.00 92.12 107 GLY A O 1
ATOM 894 N N . GLU A 1 108 ? 3.444 4.529 -16.851 1.00 94.44 108 GLU A N 1
ATOM 895 C CA . GLU A 1 108 ? 4.147 4.765 -15.585 1.00 94.44 108 GLU A CA 1
ATOM 896 C C . GLU A 1 108 ? 4.840 3.506 -15.073 1.00 94.44 108 GLU A C 1
ATOM 898 O O . GLU A 1 108 ? 4.228 2.446 -14.965 1.00 94.44 108 GLU A O 1
ATOM 903 N N . LEU A 1 109 ? 6.111 3.654 -14.703 1.00 93.12 109 LEU A N 1
ATOM 904 C CA . LEU A 1 109 ? 6.885 2.633 -14.013 1.00 93.12 109 LEU A CA 1
ATOM 905 C C . LEU A 1 109 ? 7.046 3.033 -12.548 1.00 93.12 109 LEU A C 1
ATOM 907 O O . LEU A 1 109 ? 7.521 4.133 -12.240 1.00 93.12 109 LEU A O 1
ATOM 911 N N . TRP A 1 110 ? 6.683 2.115 -11.666 1.00 92.25 110 TRP A N 1
ATOM 912 C CA . TRP A 1 110 ? 6.736 2.263 -10.221 1.00 92.25 110 TRP A CA 1
ATOM 913 C C . TRP A 1 110 ? 7.708 1.251 -9.621 1.00 92.25 110 TRP A C 1
ATOM 915 O O . TRP A 1 110 ? 7.894 0.162 -10.153 1.00 92.25 110 TRP A O 1
ATOM 925 N N . TYR A 1 111 ? 8.341 1.615 -8.514 1.00 89.88 111 TYR A N 1
ATOM 926 C CA . TYR A 1 111 ? 9.216 0.738 -7.749 1.00 89.88 111 TYR A CA 1
ATOM 927 C C . TYR A 1 111 ? 9.146 1.137 -6.276 1.00 89.88 111 TYR A C 1
ATOM 929 O O . TYR A 1 111 ? 9.317 2.312 -5.956 1.00 89.88 111 TYR A O 1
ATOM 937 N N . GLN A 1 112 ? 8.843 0.181 -5.390 1.00 84.19 112 GLN A N 1
ATOM 938 C CA . GLN A 1 112 ? 8.643 0.432 -3.952 1.00 84.19 112 GLN A CA 1
ATOM 939 C C . GLN A 1 112 ? 7.670 1.595 -3.660 1.00 84.19 112 GLN A C 1
ATOM 941 O O . GLN A 1 112 ? 7.913 2.431 -2.796 1.00 84.19 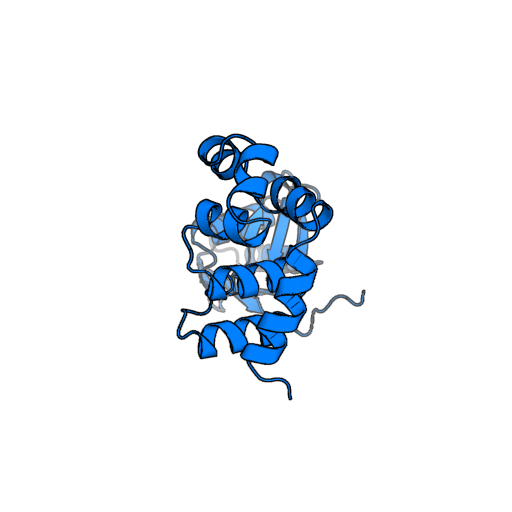112 GLN A O 1
ATOM 946 N N . GLY A 1 113 ? 6.577 1.683 -4.426 1.00 83.25 113 GLY A N 1
ATOM 947 C CA . GLY A 1 113 ? 5.568 2.740 -4.275 1.00 83.25 113 GLY A CA 1
ATOM 948 C C . GLY A 1 113 ? 5.986 4.121 -4.794 1.00 83.25 113 GLY A C 1
ATOM 949 O O . GLY A 1 113 ? 5.192 5.056 -4.734 1.00 83.25 113 GLY A O 1
ATOM 950 N N . VAL A 1 114 ? 7.189 4.265 -5.357 1.00 86.00 114 VAL A N 1
ATOM 951 C CA . VAL A 1 114 ? 7.677 5.511 -5.958 1.00 86.00 114 VAL A CA 1
ATOM 952 C C . VAL A 1 114 ? 7.615 5.415 -7.477 1.00 86.00 114 VAL A C 1
ATOM 954 O O . VAL A 1 114 ? 8.040 4.423 -8.071 1.00 86.00 114 VAL A O 1
ATOM 957 N N . LYS A 1 115 ? 7.110 6.463 -8.133 1.00 91.62 115 LYS A N 1
ATOM 958 C CA . LYS A 1 115 ? 7.150 6.563 -9.595 1.00 91.62 115 LYS A CA 1
ATOM 959 C C . LYS A 1 115 ? 8.586 6.829 -10.042 1.00 91.62 115 LYS A C 1
ATOM 961 O O . LYS A 1 115 ? 9.087 7.940 -9.891 1.00 91.62 115 LYS A O 1
ATOM 966 N N . VAL A 1 116 ? 9.222 5.820 -10.626 1.00 92.19 116 VAL A N 1
ATOM 967 C CA . VAL A 1 116 ? 10.627 5.875 -11.058 1.00 92.19 116 VAL A CA 1
ATOM 968 C C . VAL A 1 116 ? 10.804 6.340 -12.496 1.00 92.19 116 VAL A C 1
ATOM 970 O O . VAL A 1 116 ? 11.892 6.766 -12.886 1.00 92.19 116 VAL A O 1
ATOM 973 N N . ARG A 1 117 ? 9.744 6.255 -13.308 1.00 91.62 117 ARG A N 1
ATOM 974 C CA . ARG A 1 117 ? 9.736 6.783 -14.673 1.00 91.62 117 ARG A CA 1
ATOM 975 C C . ARG A 1 117 ? 8.320 6.993 -15.199 1.00 91.62 117 ARG A C 1
ATOM 977 O O . ARG A 1 117 ? 7.417 6.211 -14.923 1.00 91.62 117 ARG A O 1
ATOM 984 N N . SER A 1 118 ? 8.159 8.011 -16.043 1.00 91.94 118 SER A N 1
ATOM 985 C CA . SER A 1 118 ? 6.999 8.164 -16.925 1.00 91.94 118 SER A CA 1
ATOM 986 C C . SER A 1 118 ? 7.429 8.127 -18.396 1.00 91.94 118 SER A C 1
ATOM 988 O O . SER A 1 118 ? 8.453 8.698 -18.781 1.00 91.94 118 SER A O 1
ATOM 990 N N . VAL A 1 119 ? 6.659 7.429 -19.225 1.00 89.75 119 VAL A N 1
ATOM 991 C CA . VAL A 1 119 ? 6.792 7.356 -20.680 1.00 89.75 119 VAL A CA 1
ATOM 992 C C . VAL A 1 119 ? 5.668 8.193 -21.280 1.00 89.75 119 VAL A C 1
ATOM 994 O O . VAL A 1 119 ? 4.562 7.711 -21.491 1.00 89.75 119 VAL A O 1
ATOM 997 N N . ALA A 1 120 ? 5.968 9.462 -21.569 1.00 84.44 120 ALA A N 1
ATOM 998 C CA . ALA A 1 120 ? 4.972 10.444 -22.009 1.00 84.44 120 ALA A CA 1
ATOM 999 C C . ALA A 1 120 ? 4.192 10.042 -23.277 1.00 84.44 120 ALA A C 1
ATOM 1001 O O . ALA A 1 120 ? 3.069 10.492 -23.476 1.00 84.44 120 ALA A O 1
ATOM 1002 N N . ASN A 1 121 ? 4.781 9.219 -24.152 1.00 87.69 121 ASN A N 1
ATOM 1003 C CA . ASN A 1 121 ? 4.106 8.715 -25.343 1.00 87.69 121 ASN A CA 1
ATOM 1004 C C . ASN A 1 121 ? 4.450 7.239 -25.576 1.00 87.69 121 ASN A C 1
ATOM 1006 O O . ASN A 1 121 ? 5.483 6.901 -26.159 1.00 87.69 121 ASN A O 1
ATOM 1010 N N . VAL A 1 122 ? 3.558 6.361 -25.120 1.00 86.25 122 VAL A N 1
ATOM 1011 C CA . VAL A 1 122 ? 3.703 4.903 -25.246 1.00 86.25 122 VAL A CA 1
ATOM 1012 C C . VAL A 1 122 ? 3.617 4.412 -26.697 1.00 86.25 122 VAL A C 1
ATOM 1014 O O . VAL A 1 122 ? 4.173 3.367 -27.024 1.00 86.25 122 VAL A O 1
ATOM 1017 N N . LEU A 1 123 ? 2.986 5.176 -27.599 1.00 82.06 123 LEU A N 1
ATOM 1018 C CA . LEU A 1 123 ? 2.840 4.809 -29.014 1.00 82.06 123 LEU A CA 1
ATOM 1019 C C . LEU A 1 123 ? 4.135 5.016 -29.808 1.00 82.06 123 LEU A C 1
ATOM 1021 O O . LEU A 1 123 ? 4.420 4.266 -30.746 1.00 82.06 123 LEU A O 1
ATOM 1025 N N . THR A 1 124 ? 4.923 6.034 -29.449 1.00 83.88 124 THR A N 1
ATOM 1026 C CA . THR A 1 124 ? 6.187 6.352 -30.130 1.00 83.88 124 THR A CA 1
ATOM 1027 C C . THR A 1 124 ? 7.394 5.703 -29.462 1.00 83.88 124 THR A C 1
ATOM 1029 O O . THR A 1 124 ? 8.339 5.323 -30.152 1.00 83.88 124 THR A O 1
ATOM 1032 N N . ALA A 1 125 ? 7.358 5.476 -28.147 1.00 85.75 125 ALA A N 1
ATOM 1033 C CA . ALA A 1 125 ? 8.434 4.839 -27.388 1.00 85.75 125 ALA A CA 1
ATOM 1034 C C . ALA A 1 125 ? 8.419 3.296 -27.473 1.00 85.75 125 ALA A C 1
ATOM 1036 O O . ALA A 1 125 ? 8.646 2.620 -26.471 1.00 85.75 125 ALA A O 1
ATOM 1037 N N . LYS A 1 126 ? 8.180 2.734 -28.668 1.00 86.94 126 LYS A N 1
ATOM 1038 C CA . LYS A 1 126 ? 7.911 1.298 -28.879 1.00 86.94 126 LYS A CA 1
ATOM 1039 C C . LYS A 1 126 ? 8.934 0.374 -28.214 1.00 86.94 126 LYS A C 1
ATOM 1041 O O . LYS A 1 126 ? 8.535 -0.534 -27.510 1.00 86.94 126 LYS A O 1
ATOM 1046 N N . LEU A 1 127 ? 10.235 0.638 -28.371 1.00 87.56 127 LEU A N 1
ATOM 1047 C CA . LEU A 1 127 ? 11.292 -0.213 -27.799 1.00 87.56 127 LEU A CA 1
ATOM 1048 C C . LEU A 1 127 ? 11.279 -0.226 -26.264 1.00 87.56 127 LEU A C 1
ATOM 1050 O O . LEU A 1 127 ? 11.431 -1.276 -25.654 1.00 87.56 127 LEU A O 1
ATOM 1054 N N . VAL A 1 128 ? 11.091 0.944 -25.644 1.00 89.31 128 VAL A N 1
ATOM 1055 C CA . VAL A 1 128 ? 11.013 1.081 -24.180 1.00 89.31 128 VAL A CA 1
ATOM 1056 C C . VAL A 1 128 ? 9.781 0.358 -23.657 1.00 89.31 128 VAL A C 1
ATOM 1058 O O . VAL A 1 128 ? 9.889 -0.403 -22.704 1.00 89.31 128 VAL A O 1
ATOM 1061 N N . VAL A 1 129 ? 8.635 0.573 -24.305 1.00 92.31 129 VAL A N 1
ATOM 1062 C CA . VAL A 1 129 ? 7.374 -0.068 -23.932 1.00 92.31 129 VAL A CA 1
ATOM 1063 C C . VAL A 1 129 ? 7.484 -1.584 -24.063 1.00 92.31 129 VAL A C 1
ATOM 1065 O O . VAL A 1 129 ? 7.243 -2.262 -23.079 1.00 92.31 129 VAL A O 1
ATOM 1068 N N . THR A 1 130 ? 7.978 -2.107 -25.190 1.00 91.62 130 THR A N 1
ATOM 1069 C CA . THR A 1 130 ? 8.168 -3.553 -25.395 1.00 91.62 130 THR A CA 1
ATOM 1070 C C . THR A 1 130 ? 9.032 -4.194 -24.311 1.00 91.62 130 THR A C 1
ATOM 1072 O O . THR A 1 130 ? 8.690 -5.262 -23.821 1.00 91.62 130 THR A O 1
ATOM 1075 N N . ILE A 1 131 ? 10.136 -3.556 -23.908 1.00 91.88 131 ILE A N 1
ATOM 1076 C CA . ILE A 1 131 ? 10.984 -4.096 -22.836 1.00 91.88 131 ILE A CA 1
ATOM 1077 C C . ILE A 1 131 ? 10.224 -4.128 -21.503 1.00 91.88 131 ILE A C 1
ATOM 1079 O O . ILE A 1 131 ? 10.284 -5.129 -20.794 1.00 91.88 131 ILE A O 1
ATOM 1083 N N . LEU A 1 132 ? 9.509 -3.052 -21.165 1.00 94.19 132 LEU A N 1
ATOM 1084 C CA . LEU A 1 132 ? 8.746 -2.962 -19.918 1.00 94.19 132 LEU A CA 1
ATOM 1085 C C . LEU A 1 132 ? 7.559 -3.932 -19.884 1.00 94.19 132 LEU A C 1
ATOM 1087 O O . LEU A 1 132 ? 7.314 -4.530 -18.844 1.00 94.19 132 LEU A O 1
ATOM 1091 N N . ASP A 1 133 ? 6.866 -4.128 -21.007 1.00 94.19 133 ASP A N 1
ATOM 1092 C CA . ASP A 1 133 ? 5.774 -5.100 -21.106 1.00 94.19 133 ASP A CA 1
ATOM 1093 C C . ASP A 1 133 ? 6.274 -6.521 -20.864 1.00 94.19 133 ASP A C 1
ATOM 1095 O O . ASP A 1 133 ? 5.640 -7.267 -20.131 1.00 94.19 133 ASP A O 1
ATOM 1099 N N . VAL A 1 134 ? 7.420 -6.887 -21.449 1.00 94.19 134 VAL A N 1
ATOM 1100 C CA . VAL A 1 134 ? 7.978 -8.234 -21.279 1.00 94.19 134 VAL A CA 1
ATOM 1101 C C . VAL A 1 134 ? 8.434 -8.453 -19.843 1.00 94.19 134 VAL A C 1
ATOM 1103 O O . VAL A 1 134 ? 8.168 -9.517 -19.296 1.00 94.19 134 VAL A O 1
ATOM 1106 N N . PHE A 1 135 ? 9.061 -7.459 -19.200 1.00 94.00 135 PHE A N 1
ATOM 1107 C CA . PHE A 1 135 ? 9.360 -7.553 -17.769 1.00 94.00 135 PHE A CA 1
ATOM 1108 C C . PHE A 1 135 ? 8.091 -7.718 -16.930 1.00 94.00 135 PHE A C 1
ATOM 1110 O O . PHE A 1 135 ? 8.083 -8.564 -16.045 1.00 94.00 135 PHE A O 1
ATOM 1117 N N . GLU A 1 136 ? 7.024 -6.972 -17.217 1.00 94.31 136 GLU A N 1
ATOM 1118 C CA . GLU A 1 136 ? 5.747 -7.108 -16.509 1.00 94.31 136 GLU A CA 1
ATOM 1119 C C . GLU A 1 136 ? 5.124 -8.499 -16.716 1.00 94.31 136 GLU A C 1
ATOM 1121 O O . GLU A 1 136 ? 4.731 -9.147 -15.749 1.00 94.31 136 GLU A O 1
ATOM 1126 N N . GLU A 1 137 ? 5.108 -9.002 -17.954 1.00 91.69 137 GLU A N 1
ATOM 1127 C CA . GLU A 1 137 ? 4.556 -10.313 -18.318 1.00 91.69 137 GLU A CA 1
ATOM 1128 C C . GLU A 1 137 ? 5.257 -11.467 -17.587 1.00 91.69 137 GLU A C 1
ATOM 1130 O O . GLU A 1 137 ? 4.602 -12.415 -17.154 1.00 91.69 137 GLU A O 1
ATOM 1135 N N . VAL A 1 138 ? 6.578 -11.377 -17.395 1.00 91.00 138 VAL A N 1
ATOM 1136 C CA . VAL A 1 138 ? 7.357 -12.403 -16.679 1.00 91.00 138 VAL A CA 1
ATOM 1137 C C . VAL A 1 138 ? 7.511 -12.128 -15.179 1.00 91.00 138 VAL A C 1
ATOM 1139 O O . VAL A 1 138 ? 8.312 -12.788 -14.516 1.00 91.00 138 VAL A O 1
ATOM 1142 N N . GLY A 1 139 ? 6.792 -11.146 -14.630 1.00 89.31 139 GLY A N 1
ATOM 1143 C CA . GLY A 1 139 ? 6.840 -10.825 -13.202 1.00 89.31 139 GLY A CA 1
ATOM 1144 C C . GLY A 1 139 ? 8.183 -10.255 -12.733 1.00 89.31 139 GLY A C 1
ATOM 1145 O O . GLY A 1 139 ? 8.624 -10.538 -11.622 1.00 89.31 139 GLY A O 1
ATOM 1146 N N . TRP A 1 140 ? 8.842 -9.455 -13.572 1.00 92.06 140 TRP A N 1
ATOM 1147 C CA . TRP A 1 140 ? 10.092 -8.746 -13.282 1.00 92.06 140 TRP A CA 1
ATOM 1148 C C . TRP A 1 140 ? 11.277 -9.650 -12.921 1.00 92.06 140 TRP A C 1
ATOM 1150 O O . TRP A 1 140 ? 12.079 -9.324 -12.043 1.00 92.06 140 TRP A O 1
ATOM 1160 N N . ALA A 1 141 ? 11.442 -10.760 -13.647 1.00 88.44 141 ALA A N 1
ATOM 1161 C CA . ALA A 1 141 ? 12.639 -11.599 -13.569 1.00 88.44 141 ALA A CA 1
ATOM 1162 C C . ALA A 1 141 ? 13.938 -10.769 -13.676 1.00 88.44 141 ALA A C 1
ATOM 1164 O O . ALA A 1 141 ? 13.991 -9.766 -14.387 1.00 88.44 141 ALA A O 1
ATOM 1165 N N . GLU A 1 142 ? 15.015 -11.197 -13.007 1.00 86.50 142 GLU A N 1
ATOM 1166 C CA . GLU A 1 142 ? 16.305 -10.475 -13.000 1.00 86.50 142 GLU A CA 1
ATOM 1167 C C . GLU A 1 142 ? 16.909 -10.293 -14.404 1.00 86.50 142 GLU A C 1
ATOM 1169 O O . GLU A 1 142 ? 17.689 -9.369 -14.651 1.00 86.50 142 GLU A O 1
ATOM 1174 N N . ARG A 1 143 ? 16.552 -11.186 -15.334 1.00 89.31 143 ARG A N 1
ATOM 1175 C CA . ARG A 1 143 ? 16.977 -11.185 -16.732 1.00 89.31 143 ARG A CA 1
ATOM 1176 C C . ARG A 1 143 ? 15.824 -11.624 -17.628 1.00 89.31 143 ARG A C 1
ATOM 1178 O O . ARG A 1 143 ? 15.184 -12.631 -17.345 1.00 89.31 143 ARG A O 1
ATOM 1185 N N . ILE A 1 144 ? 15.665 -10.938 -18.752 1.00 90.75 144 ILE A N 1
ATOM 1186 C CA . ILE A 1 144 ? 14.875 -11.398 -19.899 1.00 90.75 144 ILE A CA 1
ATOM 1187 C C . ILE A 1 144 ? 15.777 -11.532 -21.124 1.00 90.75 144 ILE A C 1
ATOM 1189 O O . ILE A 1 144 ? 16.822 -10.876 -21.211 1.00 90.75 144 ILE A O 1
ATOM 1193 N N . ASP A 1 145 ? 15.379 -12.378 -22.067 1.00 87.12 145 ASP A N 1
ATOM 1194 C CA . ASP A 1 145 ? 15.993 -12.402 -23.395 1.00 87.12 145 ASP A CA 1
ATOM 1195 C C . ASP A 1 145 ? 15.579 -11.155 -24.194 1.00 87.12 145 ASP A C 1
ATOM 1197 O O . ASP A 1 145 ? 14.601 -10.493 -23.846 1.00 87.12 145 ASP A O 1
ATOM 1201 N N . ASP A 1 146 ? 16.344 -10.798 -25.230 1.00 83.94 146 ASP A N 1
ATOM 1202 C CA . ASP A 1 146 ? 16.095 -9.616 -26.061 1.00 83.94 146 ASP A CA 1
ATOM 1203 C C . ASP A 1 146 ? 14.691 -9.689 -26.692 1.00 83.94 146 ASP A C 1
ATOM 1205 O O . ASP A 1 146 ? 14.466 -10.487 -27.609 1.00 83.94 146 ASP A O 1
ATOM 1209 N N . PRO A 1 147 ? 13.737 -8.846 -26.248 1.00 81.50 147 PRO A N 1
ATOM 1210 C CA . PRO A 1 147 ? 12.375 -8.885 -26.763 1.00 81.50 147 PRO A CA 1
ATOM 1211 C C . PRO A 1 147 ? 12.257 -8.203 -28.137 1.00 81.50 147 PRO A C 1
ATOM 1213 O O . PRO A 1 147 ? 11.186 -8.176 -28.748 1.00 81.50 147 PRO A O 1
ATOM 1216 N N . LEU A 1 148 ? 13.342 -7.609 -28.645 1.00 79.88 148 LEU A N 1
ATOM 1217 C CA . LEU A 1 148 ? 13.355 -6.858 -29.889 1.00 79.88 148 LEU A CA 1
ATOM 1218 C C . LEU A 1 148 ? 13.552 -7.822 -31.073 1.00 79.88 148 LEU A C 1
ATOM 1220 O O . LEU A 1 148 ? 14.657 -8.183 -31.458 1.00 79.88 148 LEU A O 1
ATOM 1224 N N . THR A 1 149 ? 12.461 -8.181 -31.739 1.00 62.97 149 THR A N 1
ATOM 1225 C CA . THR A 1 149 ? 12.330 -9.288 -32.714 1.00 62.97 149 THR A CA 1
ATOM 1226 C C . THR A 1 149 ? 13.119 -9.178 -34.038 1.00 62.97 149 THR A C 1
ATOM 1228 O O . THR A 1 149 ? 12.923 -10.001 -34.926 1.00 62.97 149 THR A O 1
ATOM 1231 N N . ALA A 1 150 ? 14.009 -8.195 -34.223 1.00 61.84 150 ALA A N 1
ATOM 1232 C CA . ALA A 1 150 ? 14.666 -7.931 -35.523 1.00 61.84 150 ALA A CA 1
ATOM 1233 C C . ALA A 1 150 ? 16.125 -8.422 -35.632 1.00 61.84 150 ALA A C 1
ATOM 1235 O O . ALA A 1 150 ? 16.941 -7.795 -36.302 1.00 61.84 150 ALA A O 1
ATOM 1236 N N . GLY A 1 151 ? 16.442 -9.553 -34.998 1.00 56.72 151 GLY A N 1
ATOM 1237 C CA . GLY A 1 151 ? 17.768 -10.173 -35.057 1.00 56.72 151 GLY A CA 1
ATOM 1238 C C . GLY A 1 151 ? 18.806 -9.532 -34.120 1.00 56.72 151 GLY A C 1
ATOM 1239 O O . GLY A 1 151 ? 18.539 -8.491 -33.512 1.00 56.72 151 GLY A O 1
ATOM 1240 N N . PRO A 1 152 ? 19.983 -10.168 -33.968 1.00 57.50 152 PRO A N 1
ATOM 1241 C CA . PRO A 1 152 ? 21.037 -9.710 -33.071 1.00 57.50 152 PRO A CA 1
ATOM 1242 C C . PRO A 1 152 ? 21.708 -8.461 -33.651 1.00 57.50 152 PRO A C 1
ATOM 1244 O O . PRO A 1 152 ? 22.713 -8.543 -34.353 1.00 57.50 152 PRO A O 1
ATOM 1247 N N . ASP A 1 153 ? 21.135 -7.297 -33.359 1.00 67.31 153 ASP A N 1
ATOM 1248 C CA . ASP A 1 153 ? 21.777 -5.996 -33.527 1.00 67.31 153 ASP A CA 1
ATOM 1249 C C . ASP A 1 153 ? 22.135 -5.432 -32.138 1.00 67.31 153 ASP A C 1
ATOM 1251 O O . ASP A 1 153 ? 21.283 -4.836 -31.459 1.00 67.31 153 ASP A O 1
ATOM 1255 N N . PRO A 1 154 ? 23.394 -5.612 -31.691 1.00 68.56 154 PRO A N 1
ATOM 1256 C CA . PRO A 1 154 ? 23.858 -5.130 -30.395 1.00 68.56 154 PRO A CA 1
ATOM 1257 C C . PRO A 1 154 ? 23.761 -3.608 -30.232 1.00 68.56 154 PRO A C 1
ATOM 1259 O O . PRO A 1 154 ? 23.656 -3.120 -29.101 1.00 68.56 154 PRO A O 1
ATOM 1262 N N . GLU A 1 155 ? 23.808 -2.833 -31.320 1.00 76.75 155 GLU A N 1
ATOM 1263 C CA . GLU A 1 155 ? 23.724 -1.371 -31.251 1.00 76.75 155 GLU A CA 1
ATOM 1264 C C . GLU A 1 155 ? 22.303 -0.914 -30.932 1.00 76.75 155 GLU A C 1
ATOM 1266 O O . GLU A 1 155 ? 22.100 -0.035 -30.085 1.00 76.75 155 GLU A O 1
ATOM 1271 N N . ARG A 1 156 ? 21.307 -1.568 -31.531 1.00 80.44 156 ARG A N 1
ATOM 1272 C CA . ARG A 1 156 ? 19.892 -1.311 -31.254 1.00 80.44 156 ARG A CA 1
ATOM 1273 C C . ARG A 1 156 ? 19.536 -1.610 -29.802 1.00 80.44 156 ARG A C 1
ATOM 1275 O O . ARG A 1 156 ? 18.913 -0.763 -29.157 1.00 80.44 156 ARG A O 1
ATOM 1282 N N . LEU A 1 157 ? 19.963 -2.758 -29.270 1.00 82.94 157 LEU A N 1
ATOM 1283 C CA . LEU A 1 157 ? 19.713 -3.128 -27.873 1.00 82.94 157 LEU A CA 1
ATOM 1284 C C . LEU A 1 157 ? 20.340 -2.109 -26.911 1.00 82.94 157 LEU A C 1
ATOM 1286 O O . LEU A 1 157 ? 19.682 -1.614 -25.995 1.00 82.94 157 LEU A O 1
ATOM 1290 N N . ARG A 1 158 ? 21.591 -1.707 -27.164 1.00 83.00 158 ARG A N 1
ATOM 1291 C CA . ARG A 1 158 ? 22.269 -0.663 -26.376 1.00 83.00 158 ARG A CA 1
ATOM 1292 C C . ARG A 1 158 ? 21.548 0.680 -26.449 1.00 83.00 158 ARG A C 1
ATOM 1294 O O . ARG A 1 158 ? 21.421 1.356 -25.429 1.00 83.00 158 ARG A O 1
ATOM 1301 N N . SER A 1 159 ? 21.059 1.070 -27.624 1.00 84.31 159 SER A N 1
ATOM 1302 C CA . SER A 1 159 ? 20.297 2.309 -27.811 1.00 84.31 159 SER A CA 1
ATOM 1303 C C . SER A 1 159 ? 18.949 2.275 -27.078 1.00 84.31 159 SER A C 1
ATOM 1305 O O . SER A 1 159 ? 18.564 3.256 -26.427 1.00 84.31 159 SER A O 1
ATOM 1307 N N . ALA A 1 160 ? 18.266 1.126 -27.098 1.00 86.50 160 ALA A N 1
ATOM 1308 C CA . ALA A 1 160 ? 17.030 0.897 -26.358 1.00 86.50 160 ALA A CA 1
ATOM 1309 C C . ALA A 1 160 ? 17.261 0.984 -24.844 1.00 86.50 160 ALA A C 1
ATOM 1311 O O . ALA A 1 160 ? 16.581 1.759 -24.175 1.00 86.50 160 ALA A O 1
ATOM 1312 N N . ILE A 1 161 ? 18.283 0.300 -24.317 1.00 89.62 161 ILE A N 1
ATOM 1313 C CA . ILE A 1 161 ? 18.667 0.357 -22.897 1.00 89.62 161 ILE A CA 1
ATOM 1314 C C . ILE A 1 161 ? 19.064 1.781 -22.490 1.00 89.62 161 ILE A C 1
ATOM 1316 O O . ILE A 1 161 ? 18.652 2.273 -21.441 1.00 89.62 161 ILE A O 1
ATOM 1320 N N . LYS A 1 162 ? 19.820 2.501 -23.328 1.00 89.44 162 LYS A N 1
ATOM 1321 C CA . LYS A 1 162 ? 20.176 3.905 -23.068 1.00 89.44 162 LYS A CA 1
ATOM 1322 C C . LYS A 1 162 ? 18.930 4.785 -22.969 1.00 89.44 162 LYS A C 1
ATOM 1324 O O . LYS A 1 162 ? 18.827 5.611 -22.062 1.00 89.44 162 LYS A O 1
ATOM 1329 N N . SER A 1 163 ? 17.966 4.581 -23.862 1.00 88.12 163 SER A N 1
ATOM 1330 C CA . SER A 1 163 ? 16.675 5.272 -23.826 1.00 88.12 163 SER A CA 1
ATOM 1331 C C . SER A 1 163 ? 15.834 4.864 -22.613 1.00 88.12 163 SER A C 1
ATOM 1333 O O . SER A 1 163 ? 15.171 5.721 -22.027 1.00 88.12 163 SER A O 1
ATOM 1335 N N . LEU A 1 164 ? 15.901 3.599 -22.187 1.00 89.38 164 LEU A N 1
ATOM 1336 C CA . LEU A 1 164 ? 15.231 3.031 -21.010 1.00 89.38 164 LEU A CA 1
ATOM 1337 C C . LEU A 1 164 ? 15.852 3.481 -19.671 1.00 89.38 164 LEU A C 1
ATOM 1339 O O . LEU A 1 164 ? 15.163 3.583 -18.660 1.00 89.38 164 LEU A O 1
ATOM 1343 N N . ASN A 1 165 ? 17.118 3.876 -19.672 1.00 92.50 165 ASN A N 1
ATOM 1344 C CA . ASN A 1 165 ? 17.773 4.472 -18.507 1.00 92.50 165 ASN A CA 1
ATOM 1345 C C . ASN A 1 165 ? 17.647 5.998 -18.443 1.00 92.50 165 ASN A C 1
ATOM 1347 O O . ASN A 1 165 ? 17.979 6.596 -17.418 1.00 92.50 165 ASN A O 1
ATOM 1351 N N . LYS A 1 166 ? 17.213 6.649 -19.530 1.00 88.38 166 LYS A N 1
ATOM 1352 C CA . LYS A 1 166 ? 17.044 8.104 -19.582 1.00 88.38 166 LYS A CA 1
ATOM 1353 C C . LYS A 1 166 ? 15.859 8.533 -18.715 1.00 88.38 166 LYS A C 1
ATOM 1355 O O . LYS A 1 166 ? 14.726 8.168 -19.010 1.00 88.38 166 LYS A O 1
ATOM 1360 N N . GLY A 1 167 ? 16.127 9.339 -17.687 1.00 84.12 167 GLY A N 1
ATOM 1361 C CA . GLY A 1 167 ? 15.103 9.824 -16.753 1.00 84.12 167 GLY A CA 1
ATOM 1362 C C . GLY A 1 167 ? 14.552 8.748 -15.812 1.00 84.12 167 GLY A C 1
ATOM 1363 O O . GLY A 1 167 ? 13.501 8.962 -15.222 1.00 84.12 167 GLY A O 1
ATOM 1364 N N . LEU A 1 168 ? 15.230 7.599 -15.712 1.00 90.00 168 LEU A N 1
ATOM 1365 C CA . LEU A 1 168 ? 14.908 6.531 -14.770 1.00 90.00 168 LEU A CA 1
ATOM 1366 C C . LEU A 1 168 ? 15.662 6.750 -13.457 1.00 90.00 168 LEU A C 1
ATOM 1368 O O . LEU A 1 168 ? 16.871 7.009 -13.477 1.00 90.00 168 LEU A O 1
ATOM 1372 N N . THR A 1 169 ? 14.954 6.608 -12.344 1.00 89.75 169 THR A N 1
ATOM 1373 C CA . THR A 1 169 ? 15.465 6.829 -10.986 1.00 89.75 169 THR A CA 1
ATOM 1374 C C . THR A 1 169 ? 15.342 5.536 -10.179 1.00 89.75 169 THR A C 1
ATOM 1376 O O . THR A 1 169 ? 14.528 4.683 -10.516 1.00 89.75 169 THR A O 1
ATOM 1379 N N . HIS A 1 170 ? 16.186 5.330 -9.163 1.00 87.50 170 HIS A N 1
ATOM 1380 C CA . HIS A 1 170 ? 16.236 4.123 -8.301 1.00 87.50 170 HIS A CA 1
ATOM 1381 C C . HIS A 1 170 ? 16.519 2.764 -8.982 1.00 87.50 170 HIS A C 1
ATOM 1383 O O . HIS A 1 170 ? 16.908 1.813 -8.306 1.00 87.50 170 HIS A O 1
ATOM 1389 N N . LEU A 1 171 ? 16.358 2.664 -10.301 1.00 91.31 171 LEU A N 1
ATOM 1390 C CA . LEU A 1 171 ? 16.575 1.471 -11.109 1.00 91.31 171 LEU A CA 1
ATOM 1391 C C . LEU A 1 171 ? 17.554 1.752 -12.249 1.00 91.31 171 LEU A C 1
ATOM 1393 O O . LEU A 1 171 ? 17.677 2.880 -12.744 1.00 91.31 171 LEU A O 1
ATOM 1397 N N . ARG A 1 172 ? 18.200 0.687 -12.717 1.00 92.19 172 ARG A N 1
ATOM 1398 C CA . ARG A 1 172 ? 19.041 0.691 -13.910 1.00 92.19 172 ARG A CA 1
ATOM 1399 C C . ARG A 1 172 ? 18.836 -0.588 -14.710 1.00 92.19 172 ARG A C 1
ATOM 1401 O O . ARG A 1 172 ? 18.823 -1.678 -14.154 1.00 92.19 172 ARG A O 1
ATOM 1408 N N . PHE A 1 173 ? 18.734 -0.444 -16.026 1.00 92.88 173 PHE A N 1
ATOM 1409 C CA . PHE A 1 173 ? 18.735 -1.553 -16.974 1.00 92.88 173 PHE A CA 1
ATOM 1410 C C . PHE A 1 173 ? 20.115 -1.715 -17.608 1.00 92.88 173 PHE A C 1
ATOM 1412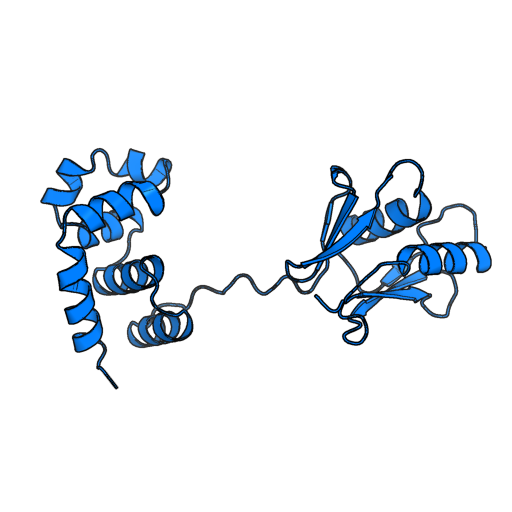 O O . PHE A 1 173 ? 20.781 -0.734 -17.950 1.00 92.88 173 PHE A O 1
ATOM 1419 N N . LEU A 1 174 ? 20.544 -2.955 -17.795 1.00 90.19 174 LEU A N 1
ATOM 1420 C CA . LEU A 1 174 ? 21.854 -3.318 -18.320 1.00 90.19 174 LEU A CA 1
ATOM 1421 C C . LEU A 1 174 ? 21.707 -4.405 -19.378 1.00 90.19 174 LEU A C 1
ATOM 1423 O O . LEU A 1 174 ? 20.798 -5.228 -19.319 1.00 90.19 174 LEU A O 1
ATOM 1427 N N . ALA A 1 175 ? 22.631 -4.433 -20.334 1.00 87.75 175 ALA A N 1
ATOM 1428 C CA . ALA A 1 175 ? 22.785 -5.614 -21.172 1.00 87.75 175 ALA A CA 1
ATOM 1429 C C . ALA A 1 175 ? 23.428 -6.721 -20.330 1.00 87.75 175 ALA A C 1
ATOM 1431 O O . ALA A 1 175 ? 24.293 -6.446 -19.500 1.00 87.75 175 ALA A O 1
ATOM 1432 N N . ASP A 1 176 ? 23.062 -7.974 -20.571 1.00 81.88 176 ASP A N 1
ATOM 1433 C CA . ASP A 1 176 ? 23.577 -9.125 -19.820 1.00 81.88 176 ASP A CA 1
ATOM 1434 C C . ASP A 1 176 ? 25.033 -9.523 -20.154 1.00 81.88 176 ASP A C 1
ATOM 1436 O O . ASP A 1 176 ? 25.510 -10.556 -19.688 1.00 81.88 176 ASP A O 1
ATOM 1440 N N . GLY A 1 177 ? 25.727 -8.728 -20.973 1.00 74.25 177 GLY A N 1
ATOM 1441 C CA . GLY A 1 177 ? 27.091 -8.980 -21.449 1.00 74.25 177 GLY A CA 1
ATOM 1442 C C . GLY A 1 177 ? 27.180 -9.877 -22.688 1.00 74.25 177 GLY A C 1
ATOM 1443 O O . GLY A 1 177 ? 28.201 -9.852 -23.369 1.00 74.25 177 GLY A O 1
ATOM 1444 N N . THR A 1 178 ? 26.114 -10.603 -23.031 1.00 73.19 178 THR A N 1
ATOM 1445 C CA . THR A 1 178 ? 26.061 -11.498 -24.202 1.00 73.19 178 THR A CA 1
ATOM 1446 C C . THR A 1 178 ? 25.428 -10.836 -25.427 1.00 73.19 178 THR A C 1
ATOM 1448 O O . THR A 1 178 ? 25.614 -11.295 -26.550 1.00 73.19 178 THR A O 1
ATOM 1451 N N . GLY A 1 179 ? 24.711 -9.726 -25.220 1.00 68.94 179 GLY A N 1
ATOM 1452 C CA . GLY A 1 179 ? 24.047 -8.973 -26.287 1.00 68.94 179 GLY A CA 1
ATOM 1453 C C . GLY A 1 179 ? 22.697 -9.552 -26.712 1.00 68.94 179 GLY A C 1
ATOM 1454 O O . GLY A 1 179 ? 22.103 -9.025 -27.645 1.00 68.94 179 GLY A O 1
ATOM 1455 N N . ILE A 1 180 ? 22.216 -10.592 -26.025 1.00 78.62 180 ILE A N 1
ATOM 1456 C CA . ILE A 1 180 ? 20.928 -11.252 -26.287 1.00 78.62 180 ILE A CA 1
ATOM 1457 C C . ILE A 1 180 ? 19.963 -11.163 -25.099 1.00 78.62 180 ILE A C 1
ATOM 1459 O O . ILE A 1 180 ? 18.935 -11.829 -25.103 1.00 78.62 180 ILE A O 1
ATOM 1463 N N . GLY A 1 181 ? 20.283 -10.374 -24.072 1.00 84.75 181 GLY A N 1
ATOM 1464 C CA . GLY A 1 181 ? 19.430 -10.240 -22.897 1.00 84.75 181 GLY A CA 1
ATOM 1465 C C . GLY A 1 181 ? 19.601 -8.919 -22.161 1.00 84.75 181 GLY A C 1
ATOM 1466 O O . GLY A 1 181 ? 20.617 -8.222 -22.278 1.00 84.75 181 GLY A O 1
ATOM 1467 N N . ILE A 1 182 ? 18.577 -8.591 -21.380 1.00 90.25 182 ILE A N 1
ATOM 1468 C CA . ILE A 1 182 ? 18.467 -7.370 -20.584 1.00 90.25 182 ILE A CA 1
ATOM 1469 C C . ILE A 1 182 ? 18.288 -7.773 -19.126 1.00 90.25 182 ILE A C 1
ATOM 1471 O O . ILE A 1 182 ? 17.514 -8.673 -18.814 1.00 90.25 182 ILE A O 1
ATOM 1475 N N . ARG A 1 183 ? 18.995 -7.088 -18.232 1.00 91.44 183 ARG A N 1
ATOM 1476 C CA . ARG A 1 183 ? 18.853 -7.211 -16.781 1.00 91.44 183 ARG A CA 1
ATOM 1477 C C . ARG A 1 183 ? 18.426 -5.886 -16.183 1.00 91.44 183 ARG A C 1
ATOM 1479 O O . ARG A 1 183 ? 18.693 -4.834 -16.769 1.00 91.44 183 ARG A O 1
ATOM 1486 N N . TRP A 1 184 ? 17.811 -5.935 -15.013 1.00 92.31 184 TRP A N 1
ATOM 1487 C CA . TRP A 1 184 ? 17.549 -4.752 -14.203 1.00 92.31 184 TRP A CA 1
ATOM 1488 C C . TRP A 1 184 ? 18.157 -4.927 -12.816 1.00 92.31 184 TRP A C 1
ATOM 1490 O O . TRP A 1 184 ? 18.304 -6.038 -12.316 1.00 92.31 184 TRP A O 1
ATOM 1500 N N . GLU A 1 185 ? 18.534 -3.815 -12.204 1.00 89.81 185 GLU A N 1
ATOM 1501 C CA . GLU A 1 185 ? 19.061 -3.783 -10.848 1.00 89.81 185 GLU A CA 1
ATOM 1502 C C . GLU A 1 185 ? 18.674 -2.478 -10.155 1.00 89.81 185 GLU A C 1
ATOM 1504 O O . GLU A 1 185 ? 18.285 -1.489 -10.791 1.00 89.81 185 GLU A O 1
ATOM 1509 N N . ARG A 1 186 ? 18.801 -2.480 -8.831 1.00 89.44 186 ARG A N 1
ATOM 1510 C CA . ARG A 1 186 ? 18.646 -1.280 -8.012 1.00 89.44 186 ARG A CA 1
ATOM 1511 C C . ARG A 1 186 ? 19.870 -0.400 -8.185 1.00 89.44 186 ARG A C 1
ATOM 1513 O O . ARG A 1 186 ? 20.998 -0.881 -8.127 1.00 89.44 186 ARG A O 1
ATOM 1520 N N . ASP A 1 187 ? 19.638 0.892 -8.346 1.00 85.31 187 ASP A N 1
ATOM 1521 C CA . ASP A 1 187 ? 20.695 1.889 -8.438 1.00 85.31 187 ASP A CA 1
ATOM 1522 C C . ASP A 1 187 ? 20.396 3.016 -7.447 1.00 85.31 187 ASP A C 1
ATOM 1524 O O . ASP A 1 187 ? 19.762 4.025 -7.770 1.00 85.31 187 ASP A O 1
ATOM 1528 N N . GLU A 1 188 ? 20.839 2.817 -6.203 1.00 73.25 188 GLU A N 1
ATOM 1529 C CA . GLU A 1 188 ? 20.655 3.772 -5.103 1.00 73.25 188 GLU A CA 1
ATOM 1530 C C . GLU A 1 188 ? 21.367 5.107 -5.362 1.00 73.25 188 GLU A C 1
ATOM 1532 O O . GLU A 1 188 ? 21.001 6.124 -4.777 1.00 73.25 188 GLU A O 1
ATOM 1537 N N . SER A 1 189 ? 22.328 5.140 -6.294 1.00 74.44 189 SER A N 1
ATOM 1538 C CA . SER A 1 189 ? 23.015 6.370 -6.697 1.00 74.44 189 SER A CA 1
ATOM 1539 C C . SER A 1 189 ? 22.150 7.295 -7.567 1.00 74.44 189 SER A C 1
ATOM 1541 O O . SER A 1 189 ? 22.481 8.467 -7.736 1.00 74.44 189 SER A O 1
ATOM 1543 N N . ARG A 1 190 ? 21.017 6.800 -8.091 1.00 71.81 190 ARG A N 1
ATOM 1544 C CA . ARG A 1 190 ? 20.072 7.540 -8.951 1.00 71.81 190 ARG A CA 1
ATOM 1545 C C . ARG A 1 190 ? 18.885 8.149 -8.199 1.00 71.81 190 ARG A C 1
ATOM 1547 O O . ARG A 1 190 ? 17.819 8.337 -8.792 1.00 71.81 190 ARG A O 1
ATOM 1554 N N . GLN A 1 191 ? 19.033 8.444 -6.909 1.00 69.25 191 GLN A N 1
ATOM 1555 C CA . GLN A 1 191 ? 18.006 9.177 -6.167 1.00 69.25 191 GLN A CA 1
ATOM 1556 C C . GLN A 1 191 ? 17.804 10.559 -6.797 1.00 69.25 191 GLN A C 1
ATOM 1558 O O . GLN A 1 191 ? 18.752 11.315 -7.007 1.00 69.25 191 GLN A O 1
ATOM 1563 N N . THR A 1 192 ? 16.559 10.880 -7.141 1.00 56.12 192 THR A N 1
ATOM 1564 C CA . THR A 1 192 ? 16.216 12.239 -7.575 1.00 56.12 192 THR A CA 1
ATOM 1565 C C . THR A 1 192 ? 16.185 13.094 -6.320 1.00 56.12 192 THR A C 1
ATOM 1567 O O . THR A 1 192 ? 15.427 12.786 -5.403 1.00 56.12 192 THR A O 1
ATOM 1570 N N . GLY A 1 193 ? 17.022 14.131 -6.256 1.00 52.00 193 GLY A N 1
ATOM 1571 C CA . GLY A 1 193 ? 16.805 15.213 -5.298 1.00 52.00 193 GLY A CA 1
ATOM 1572 C C . GLY A 1 193 ? 15.383 15.745 -5.479 1.00 52.00 193 GLY A C 1
ATOM 1573 O O . GLY A 1 193 ? 14.956 15.934 -6.621 1.00 52.00 193 GLY A O 1
ATOM 1574 N N . GLY A 1 194 ? 14.659 15.857 -4.362 1.00 35.59 194 GLY A N 1
ATOM 1575 C CA . GLY A 1 194 ? 13.268 16.314 -4.309 1.00 35.59 194 GLY A CA 1
ATOM 1576 C C . GLY A 1 194 ? 13.065 17.751 -4.762 1.00 35.59 194 GLY A C 1
ATOM 1577 O O . GLY A 1 194 ? 14.056 18.516 -4.807 1.00 35.59 194 GLY A O 1
#

pLDDT: mean 84.18, std 10.77, range [35.59, 94.44]

Foldseek 3Di:
DDDLCRLLVVLVVVQLDVVLLVCCQPPVADPVLCVVVDDSVVQCVVPTNLSSQCSSVVDDRSLSSLVSVVVVPDDLVVSQVSCVVVVHDNPPPPPQLQAWAADLVQQFIGGSNHTQDHDPDSPVLVLLNQVRVVCNVVVNPQKDFRSPPPDQDLVVVVVSQVVNQVSGAQKHKDAPVPSGMIGMDGDNVRDDDD

Sequence (194 aa):
MPTLEEILWEHRYRFQDPASASQVWTEFLSDTERERLGSLEEQYQNGKTVGIWMRAKEVEHNLAIVQLAYEFGLPTAEYHRLLKKLNHPIPEEPTPVLTPTWNRDRGELWYQGVKVRSVANVLTAKLVVTILDVFEEVGWAERIDDPLTAGPDPERLRSAIKSLNKGLTHLRFLADGTGIGIRWERDESRQTGG

Secondary structure (DSSP, 8-state):
---HHHHHHHHHHHTTSHHHHHHIIIIIS-HHHHHHH--HHHHHHTTHHHHHHHHHHT--HHHHHHHHHHHTT--HHHHHHHHHHTTPPPP-------S-EEETTTTEEEETTEEEEE-S-TTT-HHHHHHHHHHHHTTS-SEEE----S---HHHHHHHHHHHHTT--SEEEEE-SSSSEEEEEE-GGGPPP-